Protein AF-A0A1E5RFW7-F1 (afdb_monomer)

Secondary structure (DSSP, 8-state):
------S-----------------S------------------HHHHHHHHHHHHHHHHHTEEEEEEEEEEEE-SS-EEEEEEEEEEE-------SHHHHHHHHHHHHSPEEEEEEEEEHHHHT--GGGGGSHHHHHHHHHHHHHHHHHHHHHS-TTHHHH-------S-----------------SS-EEEEEE---THHHHHHHHHHSTTTTTTGGGEEEEEE-----SS-SPPPPPP--

InterPro domains:
  IPR036967 Small ribosomal subunit protein uS11 superfamily [G3DSA:3.30.420.80] (52-242)

Foldseek 3Di:
DDDDDDDDDDPPDDDDDPDDDDPPPDDPPPPPPPPPPPPPPDPPVNVVVVCVVVVVVQVVQWDWAEWEWEWEDDQWKIKIWIKTFTQRNPPDPPPDDVVVVVNVVCVVPTDIDTQDMDMLVNVPQDGNSRNDLVSLLVVLLVVLVQVLVCLLPVHPVVVVVPPPPPPPDDDDPDDPPPPPPSPRPHPYAYEYEYEDDYPNVVSNVVSCVDPSVPSPVVRHDYYYYPHDDDPDPDDDDDDDDD

pLDDT: mean 76.22, std 20.65, range [36.03, 97.31]

Nearest PDB structures (foldseek):
  8om4-assembly1_K  TM=8.614E-01  e=4.919E-13  Saccharomyces cerevisiae
  5mrc-assembly1_KK  TM=9.061E-01  e=2.293E-12  Saccharomyces cerevisiae
  8d8k-assembly1_K  TM=8.967E-01  e=3.529E-12  Saccharomyces cerevisiae
  6ywy-assembly1_KK  TM=8.329E-01  e=6.714E-08  Neurospora crassa
  6oiu-assembly1_A  TM=4.741E-01  e=3.066E-01  Toxoplasma gondii ME49

Organism: NCBI:txid211096

Solvent-accessible surface area (backbone atoms only — not comparable to full-atom values): 15164 Å² total; per-residue (Å²): 132,88,78,86,89,80,89,86,90,77,87,80,84,73,80,86,76,89,76,75,89,73,82,72,92,75,72,82,83,78,74,75,72,80,75,82,69,82,73,68,84,76,53,77,64,61,53,49,50,49,51,52,51,54,51,50,58,60,52,70,40,48,43,70,63,30,37,36,40,41,39,39,35,45,90,65,42,43,39,40,36,38,30,40,28,28,35,77,65,68,81,71,80,77,83,52,76,74,52,51,55,52,51,51,50,43,67,76,56,46,52,77,46,75,77,49,76,50,36,37,59,79,76,68,38,55,78,74,51,34,62,41,64,66,47,40,38,55,44,41,28,52,47,25,52,55,48,44,49,30,51,62,65,76,47,72,67,58,64,72,68,60,63,76,76,80,78,77,86,78,87,74,93,67,77,90,72,75,72,70,69,84,73,66,68,72,89,44,56,26,34,39,33,40,24,56,87,27,80,60,50,58,53,38,50,53,29,36,76,34,84,41,10,61,81,35,53,87,62,54,72,42,81,47,81,66,54,87,80,75,86,73,75,77,84,74,82,79,85,81,91,125

Radius of gyration: 31.53 Å; Cα contacts (8 Å, |Δi|>4): 250; chains: 1; bounding box: 76×79×77 Å

Sequence (242 aa):
MLSIRSKLLSFNTKPLIFNQFRLASTLPDIQASPAASSVKPIDGDELKEQILRETSAASANLELAKYAINVEFKKHNIKVTFAEYFIDSTKIPINGDLEYHRLIKSSIKPLQRVRFKTSIGSIGFNNSAKREPEAVNILCRYISNKIATYLKTGDLFELKKTKSKAKSGKSAKDGIVINDSPVIKKKAPLYLAFKGNSKNRRVFIDALLGPEGEQLVPYIDVVSDKTARKHGGNKGKTVRRV

Structure (mmCIF, N/CA/C/O backbone):
data_AF-A0A1E5RFW7-F1
#
_entry.id   AF-A0A1E5RFW7-F1
#
loop_
_atom_site.group_PDB
_atom_site.id
_atom_site.type_symbol
_atom_site.label_atom_id
_atom_site.label_alt_id
_atom_site.label_comp_id
_atom_site.label_asym_id
_atom_site.label_entity_id
_atom_site.label_seq_id
_atom_site.pdbx_PDB_ins_code
_atom_site.Cartn_x
_atom_site.Cartn_y
_atom_site.Cartn_z
_atom_site.occupancy
_atom_site.B_iso_or_equiv
_atom_site.auth_seq_id
_atom_site.auth_comp_id
_atom_site.auth_asym_id
_atom_site.auth_atom_id
_atom_site.pdbx_PDB_model_num
ATOM 1 N N . MET A 1 1 ? -41.651 24.285 -47.481 1.00 38.22 1 MET A N 1
ATOM 2 C CA . MET A 1 1 ? -42.688 24.991 -46.696 1.00 38.22 1 MET A CA 1
ATOM 3 C C . MET A 1 1 ? -41.968 25.687 -45.539 1.00 38.22 1 MET A C 1
ATOM 5 O O . MET A 1 1 ? -41.377 24.979 -44.741 1.00 38.22 1 MET A O 1
ATOM 9 N N . LEU A 1 2 ? -41.666 26.999 -45.583 1.00 36.38 2 LEU A N 1
ATOM 10 C CA . LEU A 1 2 ? -42.553 28.143 -45.236 1.00 36.38 2 LEU A CA 1
ATOM 11 C C . LEU A 1 2 ? -43.307 27.851 -43.921 1.00 36.38 2 LEU A C 1
ATOM 13 O O . LEU A 1 2 ? -43.984 26.838 -43.866 1.00 36.38 2 LEU A O 1
ATOM 17 N N . SER A 1 3 ? -43.264 28.614 -42.826 1.00 37.12 3 SER A N 1
ATOM 18 C CA . SER A 1 3 ? -43.039 30.045 -42.569 1.00 37.12 3 SER A CA 1
ATOM 19 C C . SER A 1 3 ? -42.775 30.183 -41.051 1.00 37.12 3 SER A C 1
ATOM 21 O O . SER A 1 3 ? -43.517 29.618 -40.258 1.00 37.12 3 SER A O 1
ATOM 23 N N . ILE A 1 4 ? -41.634 30.686 -40.573 1.00 44.50 4 ILE A N 1
ATOM 24 C CA . ILE A 1 4 ? -41.380 32.066 -40.102 1.00 44.50 4 ILE A CA 1
ATOM 25 C C . ILE A 1 4 ? -42.613 32.822 -39.557 1.00 44.50 4 ILE A C 1
ATOM 27 O O . ILE A 1 4 ? -43.630 32.940 -40.230 1.00 44.50 4 ILE A O 1
ATOM 31 N N . ARG A 1 5 ? -42.412 33.451 -38.386 1.00 37.56 5 ARG A N 1
ATOM 32 C CA . ARG A 1 5 ? -43.252 34.443 -37.681 1.00 37.56 5 ARG A CA 1
ATOM 33 C C . ARG A 1 5 ? -44.487 33.902 -36.959 1.00 37.56 5 ARG A C 1
ATOM 35 O O . ARG A 1 5 ? -45.541 33.696 -37.540 1.00 37.56 5 ARG A O 1
ATOM 42 N N . SER A 1 6 ? -44.434 33.941 -35.633 1.00 42.09 6 SER A N 1
ATOM 43 C CA . SER A 1 6 ? -45.062 35.045 -34.891 1.00 42.09 6 SER A CA 1
ATOM 44 C C . SER A 1 6 ? -44.890 34.848 -33.382 1.00 42.09 6 SER A C 1
ATOM 46 O O . SER A 1 6 ? -44.843 33.713 -32.924 1.00 42.09 6 SER A O 1
ATOM 48 N N . LYS A 1 7 ? -44.879 35.972 -32.642 1.00 43.78 7 LYS A N 1
ATOM 49 C CA . LYS A 1 7 ? -45.054 36.082 -31.177 1.00 43.78 7 LYS A CA 1
ATOM 50 C C . LYS A 1 7 ? -43.784 35.689 -30.393 1.00 43.78 7 LYS A C 1
ATOM 52 O O . LYS A 1 7 ? -43.443 34.527 -30.322 1.00 43.78 7 LYS A O 1
ATOM 57 N N . LEU A 1 8 ? -42.997 36.564 -29.772 1.00 42.72 8 LEU A N 1
ATOM 58 C CA . LEU A 1 8 ? -43.281 37.831 -29.110 1.00 42.72 8 LEU A CA 1
ATOM 59 C C . LEU A 1 8 ? -41.969 38.629 -29.007 1.00 42.72 8 LEU A C 1
ATOM 61 O O . LEU A 1 8 ? -41.073 38.269 -28.251 1.00 42.72 8 LEU A O 1
ATOM 65 N N . LEU A 1 9 ? -41.862 39.720 -29.759 1.00 41.16 9 LEU A N 1
ATOM 66 C CA . LEU A 1 9 ? -40.862 40.763 -29.548 1.00 41.16 9 LEU A CA 1
ATOM 67 C C . LEU A 1 9 ? -41.623 42.081 -29.446 1.00 41.16 9 LEU A C 1
ATOM 69 O O . LEU A 1 9 ? -41.977 42.686 -30.451 1.00 41.16 9 LEU A O 1
ATOM 73 N N . SER A 1 10 ? -41.888 42.498 -28.214 1.00 40.41 10 SER A N 1
ATOM 74 C CA . SER A 1 10 ? -42.075 43.906 -27.871 1.00 40.41 10 SER A CA 1
ATOM 75 C C . SER A 1 10 ? -41.627 44.086 -26.424 1.00 40.41 10 SER A C 1
ATOM 77 O O . SER A 1 10 ? -42.420 44.023 -25.484 1.00 40.41 10 SER A O 1
ATOM 79 N N . PHE A 1 11 ? -40.315 44.241 -26.247 1.00 42.59 11 PHE A N 1
ATOM 80 C CA . PHE A 1 11 ? -39.736 44.717 -24.999 1.00 42.59 11 PHE A CA 1
ATOM 81 C C . PHE A 1 11 ? -40.200 46.158 -24.787 1.00 42.59 11 PHE A C 1
ATOM 83 O O . PHE A 1 11 ? -39.747 47.073 -25.468 1.00 42.59 11 PHE A O 1
ATOM 90 N N . ASN A 1 12 ? -41.143 46.348 -23.867 1.00 41.50 12 ASN A N 1
ATOM 91 C CA . ASN A 1 12 ? -41.554 47.666 -23.411 1.00 41.50 12 ASN A CA 1
ATOM 92 C C . ASN A 1 12 ? -40.575 48.114 -22.319 1.00 41.50 12 ASN A C 1
ATOM 94 O O . ASN A 1 12 ? -40.710 47.751 -21.150 1.00 41.50 12 ASN A O 1
ATOM 98 N N . THR A 1 13 ? -39.539 48.844 -22.724 1.00 55.19 13 THR A N 1
ATOM 99 C CA . THR A 1 13 ? -38.580 49.498 -21.832 1.00 55.19 13 THR A CA 1
ATOM 100 C C . THR A 1 13 ? -39.252 50.689 -21.155 1.00 55.19 13 THR A C 1
ATOM 102 O O . THR A 1 13 ? -39.257 51.796 -21.692 1.00 55.19 13 THR A O 1
ATOM 105 N N . LYS A 1 14 ? -39.814 50.475 -19.963 1.00 50.81 14 LYS A N 1
ATOM 106 C CA . LYS A 1 14 ? -40.137 51.576 -19.049 1.00 50.81 14 LYS A CA 1
ATOM 107 C C . LYS A 1 14 ? -38.942 51.802 -18.112 1.00 50.81 14 LYS A C 1
ATOM 109 O O . LYS A 1 14 ? -38.498 50.838 -17.487 1.00 50.81 14 LYS A O 1
ATOM 114 N N . PRO A 1 15 ? -38.397 53.028 -18.024 1.00 50.03 15 PRO A N 1
ATOM 115 C CA . PRO A 1 15 ? -37.279 53.329 -17.139 1.00 50.03 15 PRO A CA 1
ATOM 116 C C . PRO A 1 15 ? -37.702 53.163 -15.675 1.00 50.03 15 PRO A C 1
ATOM 118 O O . PRO A 1 15 ? -38.785 53.597 -15.282 1.00 50.03 15 PRO A O 1
ATOM 121 N N . LEU A 1 16 ? -36.845 52.532 -14.870 1.00 43.97 16 LEU A N 1
ATOM 122 C CA . LEU A 1 16 ? -36.998 52.481 -13.417 1.00 43.97 16 LEU A CA 1
ATOM 123 C C . LEU A 1 16 ? -36.848 53.902 -12.867 1.00 43.97 16 LEU A C 1
ATOM 125 O O . LEU A 1 16 ? -35.745 54.430 -12.750 1.00 43.97 16 LEU A O 1
ATOM 129 N N . ILE A 1 17 ? -37.982 54.528 -12.567 1.00 46.34 17 ILE A N 1
ATOM 130 C CA . ILE A 1 17 ? -38.048 55.814 -11.883 1.00 46.34 17 ILE A CA 1
ATOM 131 C C . ILE A 1 17 ? -37.654 55.574 -10.422 1.00 46.34 17 ILE A C 1
ATOM 133 O O . ILE A 1 17 ? -38.379 54.937 -9.658 1.00 46.34 17 ILE A O 1
ATOM 137 N N . PHE A 1 18 ? -36.482 56.083 -10.056 1.00 48.97 18 PHE A N 1
ATOM 138 C CA . PHE A 1 18 ? -35.928 56.083 -8.706 1.00 48.97 18 PHE A CA 1
ATOM 139 C C . PHE A 1 18 ? -36.653 57.147 -7.866 1.00 48.97 18 PHE A C 1
ATOM 141 O O . PHE A 1 18 ? -36.151 58.248 -7.663 1.00 48.97 18 PHE A O 1
ATOM 148 N N . ASN A 1 19 ? -37.874 56.848 -7.417 1.00 40.50 19 ASN A N 1
ATOM 149 C CA . ASN A 1 19 ? -38.633 57.755 -6.560 1.00 40.50 19 ASN A CA 1
ATOM 150 C C . ASN A 1 19 ? -38.624 57.291 -5.100 1.00 40.50 19 ASN A C 1
ATOM 152 O O . ASN A 1 19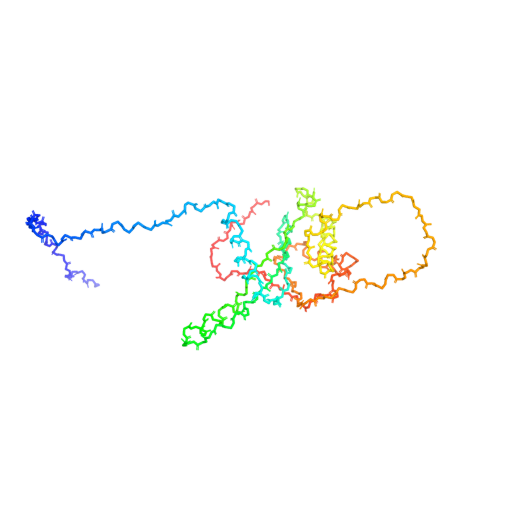 ? -39.285 56.329 -4.724 1.00 40.50 19 ASN A O 1
ATOM 156 N N . GLN A 1 20 ? -37.923 58.098 -4.300 1.00 48.78 20 GLN A N 1
ATOM 157 C CA . GLN A 1 20 ? -38.260 58.465 -2.925 1.00 48.78 20 GLN A CA 1
ATOM 158 C C . GLN A 1 20 ? -38.121 57.369 -1.860 1.00 48.78 20 GLN A C 1
ATOM 160 O O . GLN A 1 20 ? -39.094 56.805 -1.364 1.00 48.78 20 GLN A O 1
ATOM 165 N N . PHE A 1 21 ? -36.883 57.207 -1.384 1.00 42.16 21 PHE A N 1
ATOM 166 C CA . PHE A 1 21 ? -36.633 56.844 0.010 1.00 42.16 21 PHE A CA 1
ATOM 167 C C . PHE A 1 21 ? -37.301 57.888 0.917 1.00 42.16 21 PHE A C 1
ATOM 169 O O . PHE A 1 21 ? -36.783 58.986 1.118 1.00 42.16 21 PHE A O 1
ATOM 176 N N . ARG A 1 22 ? -38.479 57.560 1.453 1.00 48.06 22 ARG A N 1
ATOM 177 C CA . ARG A 1 22 ? -39.038 58.270 2.603 1.00 48.06 22 ARG A CA 1
ATOM 178 C C . ARG A 1 22 ? -38.231 57.855 3.831 1.00 48.06 22 ARG A C 1
ATOM 180 O O . ARG A 1 22 ? -38.251 56.691 4.219 1.00 48.06 22 ARG A O 1
ATOM 187 N N . LEU A 1 23 ? -37.515 58.814 4.413 1.00 45.50 23 LEU A N 1
ATOM 188 C CA . LEU A 1 23 ? -36.927 58.720 5.747 1.00 45.50 23 LEU A CA 1
ATOM 189 C C . LEU A 1 23 ? -38.055 58.461 6.756 1.00 45.50 23 LEU A C 1
ATOM 191 O O . LEU A 1 23 ? -38.774 59.380 7.139 1.00 45.50 23 LEU A O 1
ATOM 195 N N . ALA A 1 24 ? -38.242 57.204 7.153 1.00 47.59 24 ALA A N 1
ATOM 196 C CA . ALA A 1 24 ? -39.063 56.868 8.307 1.00 47.59 24 ALA A CA 1
ATOM 197 C C . ALA A 1 24 ? -38.298 57.307 9.564 1.00 47.59 24 ALA A C 1
ATOM 199 O O . ALA A 1 24 ? -37.270 56.730 9.909 1.00 47.59 24 ALA A O 1
ATOM 200 N N . SER A 1 25 ? -38.773 58.364 10.221 1.00 56.75 25 SER A N 1
ATOM 201 C CA . SER A 1 25 ? -38.106 59.037 11.342 1.00 56.75 25 SER A CA 1
ATOM 202 C C . SER A 1 25 ? -38.264 58.341 12.699 1.00 56.75 25 SER A C 1
ATOM 204 O O . SER A 1 25 ? -38.014 58.961 13.725 1.00 56.75 25 SER A O 1
ATOM 206 N N . THR A 1 26 ? -38.657 57.069 12.738 1.00 57.97 26 THR A N 1
ATOM 207 C CA . THR A 1 26 ? -38.715 56.282 13.980 1.00 57.97 26 THR A CA 1
ATOM 208 C C . THR A 1 26 ? -38.395 54.820 13.678 1.00 57.97 26 THR A C 1
ATOM 210 O O . THR A 1 26 ? -39.284 53.978 13.546 1.00 57.97 26 THR A O 1
ATOM 213 N N . LEU A 1 27 ? -37.105 54.528 13.521 1.00 54.72 27 LEU A N 1
ATOM 214 C CA . LEU A 1 27 ? -36.585 53.172 13.677 1.00 54.72 27 LEU A CA 1
ATOM 215 C C . LEU A 1 27 ? -36.663 52.800 15.171 1.00 54.72 27 LEU A C 1
ATOM 217 O O . LEU A 1 27 ? -36.358 53.657 16.002 1.00 54.72 27 LEU A O 1
ATOM 221 N N . PRO A 1 28 ? -37.070 51.573 15.541 1.00 56.47 28 PRO A N 1
ATOM 222 C CA . PRO A 1 28 ? -36.984 51.129 16.926 1.00 56.47 28 PRO A CA 1
ATOM 223 C C . PRO A 1 28 ? -35.517 51.144 17.368 1.00 56.47 28 PRO A C 1
ATOM 225 O O . PRO A 1 28 ? -34.648 50.618 16.671 1.00 56.47 28 PRO A O 1
ATOM 228 N N . ASP A 1 29 ? -35.264 51.773 18.513 1.00 52.03 29 ASP A N 1
ATOM 229 C CA . ASP A 1 29 ? -33.949 51.903 19.133 1.00 52.03 29 ASP A CA 1
ATOM 230 C C . ASP A 1 29 ? -33.483 50.514 19.599 1.00 52.03 29 ASP A C 1
ATOM 232 O O . ASP A 1 29 ? -33.770 50.069 20.711 1.00 52.03 29 ASP A O 1
ATOM 236 N N . ILE A 1 30 ? -32.825 49.764 18.708 1.00 58.91 30 ILE A N 1
ATOM 237 C CA . ILE A 1 30 ? -32.112 48.541 19.077 1.00 58.91 30 ILE A CA 1
ATOM 238 C C . ILE A 1 30 ? -30.863 49.004 19.821 1.00 58.91 30 ILE A C 1
ATOM 240 O O . ILE A 1 30 ? -29.774 49.103 19.255 1.00 58.91 30 ILE A O 1
ATOM 244 N N . GLN A 1 31 ? -31.032 49.313 21.104 1.00 51.16 31 GLN A N 1
ATOM 245 C CA . GLN A 1 31 ? -29.912 49.448 22.014 1.00 51.16 31 GLN A CA 1
ATOM 246 C C . GLN A 1 31 ? -29.258 48.074 22.104 1.00 51.16 31 GLN A C 1
ATOM 248 O O . GLN A 1 31 ? -29.722 47.176 22.810 1.00 51.16 31 GLN A O 1
ATOM 253 N N . ALA A 1 32 ? -28.188 47.891 21.333 1.00 54.00 32 ALA A N 1
ATOM 254 C CA . ALA A 1 32 ? -27.246 46.818 21.559 1.00 54.00 32 ALA A CA 1
ATOM 255 C C . ALA A 1 32 ? -26.674 47.037 22.961 1.00 54.00 32 ALA A C 1
ATOM 257 O O . ALA A 1 32 ? -25.738 47.811 23.150 1.00 54.00 32 ALA A O 1
ATOM 258 N N . SER A 1 33 ? -27.280 46.390 23.959 1.00 52.31 33 SER A N 1
ATOM 259 C CA . SER A 1 33 ? -26.640 46.202 25.251 1.00 52.31 33 SER A CA 1
ATOM 260 C C . SER A 1 33 ? -25.272 45.593 24.948 1.00 52.31 33 SER A C 1
ATOM 262 O O . SER A 1 33 ? -25.224 44.531 24.313 1.00 52.31 33 SER A O 1
ATOM 264 N N . PRO A 1 34 ? -24.156 46.255 25.303 1.00 52.66 34 PRO A N 1
ATOM 265 C CA . PRO A 1 34 ? -22.862 45.629 25.186 1.00 52.66 34 PRO A CA 1
ATOM 266 C C . PRO A 1 34 ? -22.896 44.501 26.204 1.00 52.66 34 PRO A C 1
ATOM 268 O O . PRO A 1 34 ? -22.717 44.720 27.401 1.00 52.66 34 PRO A O 1
ATOM 271 N N . ALA A 1 35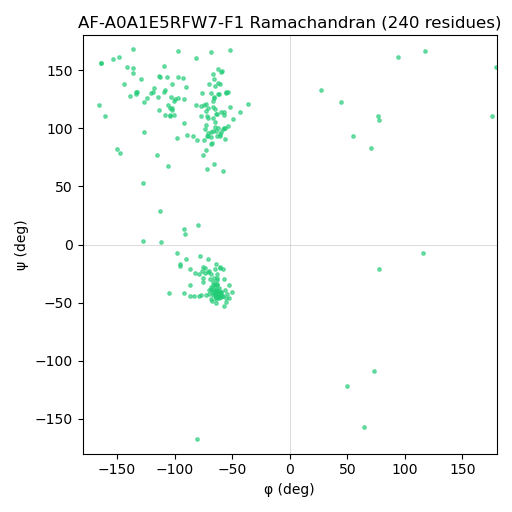 ? -23.192 43.287 25.742 1.00 51.56 35 ALA A N 1
ATOM 272 C CA . ALA A 1 35 ? -22.910 42.105 26.516 1.00 51.56 35 ALA A CA 1
ATOM 273 C C . ALA A 1 35 ? -21.407 42.169 26.776 1.00 51.56 35 ALA A C 1
ATOM 275 O O . ALA A 1 35 ? -20.597 41.881 25.896 1.00 51.56 35 ALA A O 1
ATOM 276 N N . ALA A 1 36 ? -21.038 42.619 27.974 1.00 52.12 36 ALA A N 1
ATOM 277 C CA . ALA A 1 36 ? -19.721 42.441 28.540 1.00 52.12 36 ALA A CA 1
ATOM 278 C C . ALA A 1 36 ? -19.547 40.935 28.762 1.00 52.12 36 ALA A C 1
ATOM 280 O O . ALA A 1 36 ? -19.571 40.432 29.882 1.00 52.12 36 ALA A O 1
ATOM 281 N N . SER A 1 37 ? -19.442 40.185 27.667 1.00 54.09 37 SER A N 1
ATOM 282 C CA . SER A 1 37 ? -18.909 38.847 27.696 1.00 54.09 37 SER A CA 1
ATOM 283 C C . SER A 1 37 ? -17.451 39.026 28.067 1.00 54.09 37 SER A C 1
ATOM 285 O O . SER A 1 37 ? -16.654 39.547 27.284 1.00 54.09 37 SER A O 1
ATOM 287 N N . SER A 1 38 ? -17.131 38.628 29.287 1.00 55.91 38 SER A N 1
ATOM 288 C CA . SER A 1 38 ? -15.800 38.334 29.789 1.00 55.91 38 SER A CA 1
ATOM 289 C C . SER A 1 38 ? -15.148 37.231 28.945 1.00 55.91 38 SER A C 1
ATOM 291 O O . SER A 1 38 ? -14.862 36.134 29.417 1.00 55.91 38 SER A O 1
ATOM 293 N N . VAL A 1 39 ? -14.916 37.502 27.662 1.00 57.09 39 VAL A N 1
ATOM 294 C CA . VAL A 1 39 ? -14.084 36.667 26.806 1.00 57.09 39 VAL A CA 1
ATOM 295 C C . VAL A 1 39 ? -12.661 36.962 27.241 1.00 57.09 39 VAL A C 1
ATOM 297 O O . VAL A 1 39 ? -12.029 37.909 26.775 1.00 57.09 39 VAL A O 1
ATOM 300 N N . LYS A 1 40 ? -12.183 36.192 28.221 1.00 64.00 40 LYS A N 1
ATOM 301 C CA . LYS A 1 40 ? -10.764 36.186 28.559 1.00 64.00 40 LYS A CA 1
ATOM 302 C C . LYS A 1 40 ? -10.004 35.851 27.270 1.00 64.00 40 LYS A C 1
ATOM 304 O O . LYS A 1 40 ? -10.402 34.899 26.593 1.00 64.00 40 LYS A O 1
ATOM 309 N N . PRO A 1 41 ? -8.967 36.617 26.892 1.00 63.44 41 PRO A N 1
ATOM 310 C CA . PRO A 1 41 ? -8.089 36.202 25.810 1.00 63.44 41 PRO A CA 1
ATOM 311 C C . PRO A 1 41 ? -7.527 34.837 26.205 1.00 63.44 41 PRO A C 1
ATOM 313 O O . PRO A 1 41 ? -6.875 34.715 27.238 1.00 63.44 41 PRO A O 1
ATOM 316 N N . ILE A 1 42 ? -7.894 33.799 25.457 1.00 64.75 42 ILE A N 1
ATOM 317 C CA . ILE A 1 42 ? -7.481 32.438 25.783 1.00 64.75 42 ILE A CA 1
ATOM 318 C C . ILE A 1 42 ? -5.996 32.338 25.450 1.00 64.75 42 ILE A C 1
ATOM 320 O O . ILE A 1 42 ? -5.603 32.581 24.304 1.00 64.75 42 ILE A O 1
ATOM 324 N N . ASP A 1 43 ? -5.179 32.011 26.449 1.00 77.75 43 ASP A N 1
ATOM 325 C CA . ASP A 1 43 ? -3.749 31.821 26.258 1.00 77.75 43 ASP A CA 1
ATOM 326 C C . ASP A 1 43 ? -3.503 30.680 25.261 1.00 77.75 43 ASP A C 1
ATOM 328 O O . ASP A 1 43 ? -4.159 29.633 25.276 1.00 77.75 43 ASP A O 1
ATOM 332 N N . GLY A 1 44 ? -2.541 30.881 24.358 1.00 76.94 44 GLY A N 1
ATOM 333 C CA . GLY A 1 44 ? -2.280 29.956 23.250 1.00 76.94 44 GLY A CA 1
ATOM 334 C C . GLY A 1 44 ? -1.888 28.542 23.693 1.00 76.94 44 GLY A C 1
ATOM 335 O O . GLY A 1 44 ? -2.001 27.605 22.902 1.00 76.94 44 GLY A O 1
ATOM 336 N N . ASP A 1 45 ? -1.446 28.377 24.939 1.00 80.06 45 ASP A N 1
ATOM 337 C CA . ASP A 1 45 ? -1.091 27.083 25.516 1.00 80.06 45 ASP A CA 1
ATOM 338 C C . ASP A 1 45 ? -2.301 26.359 26.133 1.00 80.06 45 ASP A C 1
ATOM 340 O O . ASP A 1 45 ? -2.437 25.151 25.936 1.00 80.06 45 ASP A O 1
ATOM 344 N N . GLU A 1 46 ? -3.256 27.081 26.729 1.00 80.44 46 GLU A N 1
ATOM 345 C CA . GLU A 1 46 ? -4.528 26.506 27.199 1.00 80.44 46 GLU A CA 1
ATOM 346 C C . GLU A 1 46 ? -5.363 25.965 26.025 1.00 80.44 46 GLU A C 1
ATOM 348 O O . GLU A 1 46 ? -5.914 24.863 26.097 1.00 80.44 46 GLU A O 1
ATOM 353 N N . LEU A 1 47 ? -5.368 26.674 24.887 1.00 77.81 47 LEU A N 1
ATOM 354 C CA . LEU A 1 47 ? -5.988 26.202 23.642 1.00 77.81 47 LEU A CA 1
ATOM 355 C C . LEU A 1 47 ? -5.359 24.899 23.135 1.00 77.81 47 LEU A C 1
ATOM 357 O O . LEU A 1 47 ? -6.073 23.997 22.695 1.00 77.81 47 LEU A O 1
ATOM 361 N N . LYS A 1 48 ?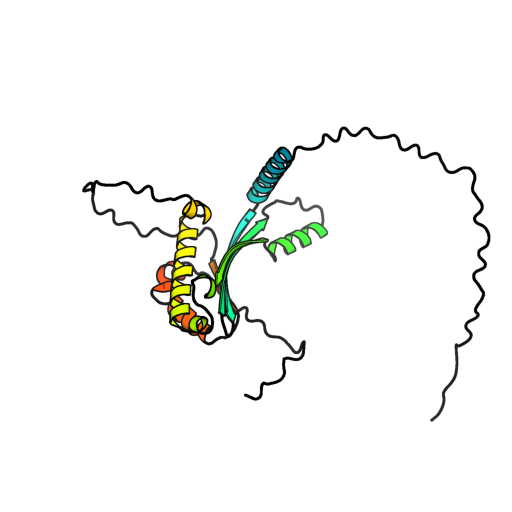 -4.027 24.772 23.186 1.00 81.19 48 LYS A N 1
ATOM 362 C CA . LYS A 1 48 ? -3.337 23.545 22.751 1.00 81.19 48 LYS A CA 1
ATOM 363 C C . LYS A 1 48 ? -3.703 22.364 23.637 1.00 81.19 48 LYS A C 1
ATOM 365 O O . LYS A 1 48 ? -3.931 21.271 23.117 1.00 81.19 48 LYS A O 1
ATOM 370 N N . GLU A 1 49 ? -3.764 22.568 24.949 1.00 84.12 49 GLU A N 1
ATOM 371 C CA . GLU A 1 49 ? -4.166 21.522 25.887 1.00 84.12 49 GLU A CA 1
ATOM 372 C C . GLU A 1 49 ? -5.620 21.106 25.694 1.00 84.12 49 GLU A C 1
ATOM 374 O O . GLU A 1 49 ? -5.919 19.910 25.690 1.00 84.12 49 GLU A O 1
ATOM 379 N N . GLN A 1 50 ? -6.516 22.068 25.479 1.00 83.12 50 GLN A N 1
ATOM 380 C CA . GLN A 1 50 ? -7.917 21.783 25.209 1.00 83.12 50 GLN A CA 1
ATOM 381 C C . GLN A 1 50 ? -8.079 20.987 23.909 1.00 83.12 50 GLN A C 1
ATOM 383 O O . GLN A 1 50 ? -8.739 19.949 23.909 1.00 83.12 50 GLN A O 1
ATOM 388 N N . ILE A 1 51 ? -7.381 21.376 22.839 1.00 81.00 51 ILE A N 1
ATOM 389 C CA . ILE A 1 51 ? -7.359 20.625 21.577 1.00 81.00 51 ILE A CA 1
ATOM 390 C C . ILE A 1 51 ? -6.800 19.213 21.795 1.00 81.00 51 ILE A C 1
ATOM 392 O O . ILE A 1 51 ? -7.347 18.251 21.264 1.00 81.00 51 ILE A O 1
ATOM 396 N N . LEU A 1 52 ? -5.740 19.036 22.588 1.00 82.44 52 LEU A N 1
ATOM 397 C CA . LEU A 1 52 ? -5.185 17.714 22.917 1.00 82.44 52 LEU A CA 1
ATOM 398 C C . LEU A 1 52 ? -6.175 16.840 23.704 1.00 82.44 52 LEU A C 1
ATOM 400 O O . LEU A 1 52 ? -6.308 15.645 23.425 1.00 82.44 52 LEU A O 1
ATOM 404 N N . ARG A 1 53 ? -6.912 17.414 24.657 1.00 81.88 53 ARG A N 1
ATOM 405 C CA . ARG A 1 53 ? -7.947 16.693 25.417 1.00 81.88 53 ARG A CA 1
ATOM 406 C C . ARG A 1 53 ? -9.135 16.326 24.535 1.00 81.88 53 ARG A C 1
ATOM 408 O O . ARG A 1 53 ? -9.540 15.170 24.519 1.00 81.88 53 ARG A O 1
ATOM 415 N N . GLU A 1 54 ? -9.642 17.259 23.740 1.00 72.88 54 GLU A N 1
ATOM 416 C CA . GLU A 1 54 ? -10.751 17.005 22.816 1.00 72.88 54 GLU A CA 1
ATOM 417 C C . GLU A 1 54 ? -10.364 15.990 21.735 1.00 72.88 54 GLU A C 1
ATOM 419 O O . GLU A 1 54 ? -11.126 15.071 21.439 1.00 72.88 54 GLU A O 1
ATOM 424 N N . THR A 1 55 ? -9.150 16.081 21.188 1.00 72.38 55 THR A N 1
ATOM 425 C CA . THR A 1 55 ? -8.653 15.112 20.199 1.00 72.38 55 THR A CA 1
ATOM 426 C C . THR A 1 55 ? -8.408 13.731 20.801 1.00 72.38 55 THR A C 1
ATOM 428 O O . THR A 1 55 ? -8.689 12.732 20.133 1.00 72.38 55 THR A O 1
ATOM 431 N N . SER A 1 56 ? -7.937 13.638 22.048 1.00 70.56 56 SER A N 1
ATOM 432 C CA . SER A 1 56 ? -7.765 12.352 22.738 1.00 70.56 56 SER A CA 1
ATOM 433 C C . SER A 1 56 ? -9.110 11.712 23.097 1.00 70.56 56 SER A C 1
ATOM 435 O O . SER A 1 56 ? -9.303 10.531 22.801 1.00 70.56 56 SER A O 1
ATOM 437 N N . ALA A 1 57 ? -10.083 12.487 23.584 1.00 69.25 57 ALA A N 1
ATOM 438 C CA . ALA A 1 57 ? -11.456 12.030 23.812 1.00 69.25 57 ALA A CA 1
ATOM 439 C C . ALA A 1 57 ? -12.144 11.589 22.508 1.00 69.25 57 ALA A C 1
ATOM 441 O O . ALA A 1 57 ? -12.752 10.521 22.453 1.00 69.25 57 ALA A O 1
ATOM 442 N N . ALA A 1 58 ? -11.981 12.351 21.421 1.00 66.38 58 ALA A N 1
ATOM 443 C CA . ALA A 1 58 ? -12.480 11.965 20.103 1.00 66.38 58 ALA A CA 1
ATOM 444 C C . ALA A 1 58 ? -11.807 10.683 19.590 1.00 66.38 58 ALA A C 1
ATOM 446 O O . ALA A 1 58 ? -12.451 9.865 18.941 1.00 66.38 58 ALA A O 1
ATOM 447 N N . SER A 1 59 ? -10.521 10.477 19.895 1.00 66.19 59 SER A N 1
ATOM 448 C CA . SER A 1 59 ? -9.800 9.263 19.505 1.00 66.19 59 SER A CA 1
ATOM 449 C C . SER A 1 59 ? -10.182 8.020 20.309 1.00 66.19 59 SER A C 1
ATOM 451 O O . SER A 1 59 ? -10.043 6.918 19.785 1.00 66.19 59 SER A O 1
ATOM 453 N N . ALA A 1 60 ? -10.689 8.185 21.534 1.00 68.19 60 ALA A N 1
ATOM 454 C CA . ALA A 1 60 ? -11.113 7.080 22.393 1.00 68.19 60 ALA A CA 1
ATOM 455 C C . ALA A 1 60 ? -12.363 6.357 21.859 1.00 68.19 60 ALA A C 1
ATOM 457 O O . ALA A 1 60 ? -12.541 5.172 22.120 1.00 68.19 60 ALA A O 1
ATOM 458 N N . ASN A 1 61 ? -13.188 7.045 21.065 1.00 78.88 61 ASN A N 1
ATOM 459 C CA . ASN A 1 61 ? -14.411 6.493 20.473 1.00 78.88 61 ASN A CA 1
ATOM 460 C C . ASN A 1 61 ? -14.200 5.889 19.071 1.00 78.88 61 ASN A C 1
ATOM 462 O O . ASN A 1 61 ? -15.165 5.679 18.336 1.00 78.88 61 ASN A O 1
ATOM 466 N N . LEU A 1 62 ? -12.948 5.682 18.659 1.00 82.69 62 LEU A N 1
ATOM 467 C CA . LEU A 1 62 ? -12.611 5.148 17.343 1.00 82.69 62 LEU A CA 1
ATOM 468 C C . LEU A 1 62 ? -12.245 3.674 17.446 1.00 82.69 62 LEU A C 1
ATOM 470 O O . LEU A 1 62 ? -11.207 3.317 18.003 1.00 82.69 62 LEU A O 1
ATOM 474 N N . GLU A 1 63 ? -13.049 2.825 16.821 1.00 87.31 63 GLU A N 1
ATOM 475 C CA . GLU A 1 63 ? -12.731 1.414 16.667 1.00 87.31 63 GLU A CA 1
ATOM 476 C C . GLU A 1 63 ? -11.958 1.188 15.366 1.00 87.31 63 GLU A C 1
ATOM 478 O O . GLU A 1 63 ? -12.288 1.731 14.308 1.00 87.31 63 GLU A O 1
ATOM 483 N N . LEU A 1 64 ? -10.895 0.387 15.426 1.00 88.81 64 LEU A N 1
ATOM 484 C CA . LEU A 1 64 ? -10.097 0.064 14.252 1.00 88.81 64 LEU A CA 1
ATOM 485 C C . LEU A 1 64 ? -10.814 -0.986 13.394 1.00 88.81 64 LEU A C 1
ATOM 487 O O . LEU A 1 64 ? -10.864 -2.159 13.746 1.00 88.81 64 LEU A O 1
ATOM 491 N N . ALA A 1 65 ? -11.282 -0.580 12.217 1.00 90.31 65 ALA A N 1
ATOM 492 C CA . ALA A 1 65 ? -12.010 -1.456 11.306 1.00 90.31 65 ALA A CA 1
ATOM 493 C C . ALA A 1 65 ? -11.088 -2.307 10.426 1.00 90.31 65 ALA A C 1
ATOM 495 O O . ALA A 1 65 ? -11.344 -3.486 10.192 1.00 90.31 65 ALA A O 1
ATOM 496 N N . LYS A 1 66 ? -10.031 -1.700 9.871 1.00 93.25 66 LYS A N 1
ATOM 497 C CA . LYS A 1 66 ? -9.069 -2.398 9.002 1.00 93.25 66 LYS A CA 1
ATOM 498 C C . LYS A 1 66 ? -7.772 -1.629 8.816 1.00 93.25 66 LYS A C 1
ATOM 500 O O . LYS A 1 66 ? -7.740 -0.396 8.834 1.00 93.25 66 LYS A O 1
ATOM 505 N N . TYR A 1 67 ? -6.728 -2.374 8.486 1.00 95.00 67 TYR A N 1
ATOM 506 C CA . TYR A 1 67 ? -5.503 -1.839 7.911 1.00 95.00 67 TYR A CA 1
ATOM 507 C C . TYR A 1 67 ? -5.579 -1.894 6.385 1.00 95.00 67 TYR A C 1
ATOM 509 O O . TYR A 1 67 ? -6.095 -2.859 5.823 1.00 95.00 67 TYR A O 1
ATOM 517 N N . ALA A 1 68 ? -5.041 -0.892 5.689 1.00 95.88 68 ALA A N 1
ATOM 518 C CA . ALA A 1 68 ? -4.898 -0.943 4.239 1.00 95.88 68 ALA A CA 1
ATOM 519 C C . ALA A 1 68 ? -3.509 -0.524 3.760 1.00 95.88 68 ALA A C 1
ATOM 521 O O . ALA A 1 68 ? -3.010 0.562 4.068 1.00 95.88 68 ALA A O 1
ATOM 522 N N . ILE A 1 69 ? -2.948 -1.360 2.897 1.00 96.81 69 ILE A N 1
ATOM 523 C CA . ILE A 1 69 ? -1.744 -1.112 2.120 1.00 96.81 69 ILE A CA 1
ATOM 524 C C . ILE A 1 69 ? -2.191 -0.809 0.696 1.00 96.81 69 ILE A C 1
ATOM 526 O O . ILE A 1 69 ? -2.672 -1.682 -0.020 1.00 96.81 69 ILE A O 1
ATOM 530 N N . ASN A 1 70 ? -2.034 0.438 0.267 1.00 97.31 70 ASN A N 1
ATOM 531 C CA . ASN A 1 70 ? -2.303 0.839 -1.109 1.00 97.31 70 ASN A CA 1
ATOM 532 C C . ASN A 1 70 ? -0.981 0.973 -1.865 1.00 97.31 70 ASN A C 1
ATOM 534 O O . ASN A 1 70 ? -0.174 1.848 -1.542 1.00 97.31 70 ASN A O 1
ATOM 538 N N . VAL A 1 71 ? -0.791 0.150 -2.893 1.00 97.31 71 VAL A N 1
ATOM 539 C CA . VAL A 1 71 ? 0.376 0.173 -3.778 1.00 97.31 71 VAL A CA 1
ATOM 540 C C . VAL A 1 71 ? -0.047 0.710 -5.145 1.00 97.31 71 VAL A C 1
ATOM 542 O O . VAL A 1 71 ? -0.804 0.081 -5.882 1.00 97.31 71 VAL A O 1
ATOM 545 N N . GLU A 1 72 ? 0.432 1.903 -5.488 1.00 96.94 72 GLU A N 1
ATOM 546 C CA . GLU A 1 72 ? 0.206 2.558 -6.774 1.00 96.94 72 GLU A CA 1
ATOM 547 C C . GLU A 1 72 ? 1.429 2.388 -7.684 1.00 96.94 72 GLU A C 1
ATOM 549 O O . GLU A 1 72 ? 2.486 2.993 -7.478 1.00 96.94 72 GLU A O 1
ATOM 554 N N . PHE A 1 73 ? 1.246 1.609 -8.743 1.00 96.31 73 PHE A N 1
ATOM 555 C CA . PHE A 1 73 ? 2.209 1.343 -9.796 1.00 96.31 73 PHE A CA 1
ATOM 556 C C . PHE A 1 73 ? 2.045 2.344 -10.942 1.00 96.31 73 PHE A C 1
ATOM 558 O O . PHE A 1 73 ? 1.127 2.250 -11.762 1.00 96.31 73 PHE A O 1
ATOM 565 N N . LYS A 1 74 ? 2.962 3.310 -11.039 1.00 94.19 74 LYS A N 1
ATOM 566 C CA . LYS A 1 74 ? 3.074 4.198 -12.205 1.00 94.19 74 LYS A CA 1
ATOM 567 C C . LYS A 1 74 ? 4.147 3.678 -13.157 1.00 94.19 74 LYS A C 1
ATOM 569 O O . LYS A 1 74 ? 4.984 2.859 -12.793 1.00 94.19 74 LYS A O 1
ATOM 574 N N . LYS A 1 75 ? 4.172 4.216 -14.380 1.00 91.38 75 LYS A N 1
ATOM 575 C CA . LYS A 1 75 ? 5.200 3.885 -15.385 1.00 91.38 75 LYS A CA 1
ATOM 576 C C . LYS A 1 75 ? 6.634 4.162 -14.900 1.00 91.38 75 LYS A C 1
ATOM 578 O O . LYS A 1 75 ? 7.569 3.521 -15.359 1.00 91.38 75 LYS A O 1
ATOM 583 N N . HIS A 1 76 ? 6.815 5.150 -14.021 1.00 92.19 76 HIS A N 1
ATOM 584 C CA . HIS A 1 76 ? 8.138 5.667 -13.638 1.00 92.19 76 HIS A CA 1
ATOM 585 C C . HIS A 1 76 ? 8.388 5.699 -12.128 1.00 92.19 76 HIS A C 1
ATOM 587 O O . HIS A 1 76 ? 9.396 6.246 -11.693 1.00 92.19 76 HIS A O 1
ATOM 593 N N . ASN A 1 77 ? 7.443 5.217 -11.322 1.00 94.12 77 ASN A N 1
ATOM 594 C CA . ASN A 1 77 ? 7.571 5.221 -9.870 1.00 94.12 77 ASN A CA 1
ATOM 595 C C . ASN A 1 77 ? 6.540 4.272 -9.252 1.00 94.12 77 ASN A C 1
ATOM 597 O O . ASN A 1 77 ? 5.471 4.062 -9.828 1.00 94.12 77 ASN A O 1
ATOM 601 N N . ILE A 1 78 ? 6.823 3.797 -8.047 1.00 96.00 78 ILE A N 1
ATOM 602 C CA . ILE A 1 78 ? 5.875 3.066 -7.209 1.00 96.00 78 ILE A CA 1
ATOM 603 C C . ILE A 1 78 ? 5.664 3.874 -5.937 1.00 96.00 78 ILE A C 1
ATOM 605 O O . ILE A 1 78 ? 6.620 4.394 -5.354 1.00 96.00 78 ILE A O 1
ATOM 609 N N . LYS A 1 79 ? 4.407 4.021 -5.527 1.00 96.12 79 LYS A N 1
ATOM 610 C CA . LYS A 1 79 ? 4.034 4.687 -4.278 1.00 96.12 79 LYS A CA 1
ATOM 611 C C . LYS A 1 79 ? 3.280 3.708 -3.406 1.00 96.12 79 LYS A C 1
ATOM 613 O O . LYS A 1 79 ? 2.310 3.116 -3.859 1.00 96.12 79 LYS A O 1
ATOM 618 N N . VAL A 1 80 ? 3.685 3.596 -2.153 1.00 97.00 80 VAL A N 1
ATOM 619 C CA . VAL A 1 80 ? 3.020 2.763 -1.160 1.00 97.00 80 VAL A CA 1
ATOM 620 C C . VAL A 1 80 ? 2.531 3.638 -0.025 1.00 97.00 80 VAL A C 1
ATOM 622 O O . VAL A 1 80 ? 3.244 4.513 0.466 1.00 97.00 80 VAL A O 1
ATOM 625 N N . THR A 1 81 ? 1.274 3.446 0.345 1.00 97.19 81 THR A N 1
ATOM 626 C CA . THR A 1 81 ? 0.625 4.164 1.438 1.00 97.19 81 THR A CA 1
ATOM 627 C C . THR A 1 81 ? 0.039 3.144 2.388 1.00 97.19 81 THR A C 1
ATOM 629 O O . THR A 1 81 ? -0.782 2.329 1.973 1.00 97.19 81 THR A O 1
ATOM 632 N N . PHE A 1 82 ? 0.445 3.216 3.648 1.00 96.25 82 PHE A N 1
ATOM 633 C CA . PHE A 1 82 ? -0.133 2.426 4.719 1.00 96.25 82 PHE A CA 1
ATOM 634 C C . PHE A 1 82 ? -1.056 3.316 5.550 1.00 96.25 82 PHE A C 1
ATOM 636 O O . PHE A 1 82 ? -0.672 4.414 5.975 1.00 96.25 82 PHE A O 1
ATOM 643 N N . ALA A 1 83 ? -2.294 2.872 5.723 1.00 94.94 83 ALA A N 1
ATOM 644 C CA . ALA A 1 83 ? -3.329 3.621 6.410 1.00 94.94 83 ALA A CA 1
ATOM 645 C C . ALA A 1 83 ? -4.204 2.703 7.260 1.00 94.94 83 ALA A C 1
ATOM 647 O O . ALA A 1 83 ? -4.403 1.533 6.943 1.00 94.94 83 ALA A O 1
ATOM 648 N N . GLU A 1 84 ? -4.767 3.285 8.302 1.00 93.88 84 GLU A N 1
ATOM 649 C CA . GLU A 1 84 ? -5.763 2.674 9.166 1.00 93.88 84 GLU A CA 1
ATOM 650 C C . GLU A 1 84 ? -7.121 3.285 8.879 1.00 93.88 84 GLU A C 1
ATOM 652 O O . GLU A 1 84 ? -7.228 4.478 8.580 1.00 93.88 84 GLU A O 1
ATOM 657 N N . TYR A 1 85 ? -8.148 2.456 8.967 1.00 92.81 85 TYR A N 1
ATOM 658 C CA . TYR A 1 85 ? -9.528 2.878 8.839 1.00 92.81 85 TYR A CA 1
ATOM 659 C C . TYR A 1 85 ? -10.227 2.661 10.165 1.00 92.81 85 TYR A C 1
ATOM 661 O O . TYR A 1 85 ? -10.201 1.553 10.700 1.00 92.81 85 TYR A O 1
ATOM 669 N N . PHE A 1 86 ? -10.854 3.720 10.654 1.00 90.44 86 PHE A N 1
ATOM 670 C CA . PHE A 1 86 ? -11.580 3.741 11.908 1.00 90.44 86 PHE A CA 1
ATOM 671 C C . PHE A 1 86 ? -13.073 3.913 11.655 1.00 90.44 86 PHE A C 1
ATOM 673 O O . PHE A 1 86 ? -13.474 4.624 10.728 1.00 90.44 86 PHE A O 1
ATOM 680 N N . ILE A 1 87 ? -13.875 3.252 12.478 1.00 87.38 87 ILE A N 1
ATOM 681 C CA . ILE A 1 87 ? -15.315 3.460 12.571 1.00 87.38 87 ILE A CA 1
ATOM 682 C C . ILE A 1 87 ? -15.576 4.175 13.894 1.00 87.38 87 ILE A C 1
ATOM 684 O O . ILE A 1 87 ? -15.036 3.791 14.931 1.00 87.38 87 ILE A O 1
ATOM 688 N N . ASP A 1 88 ? -16.391 5.224 13.842 1.00 82.00 88 ASP A N 1
ATOM 689 C CA . ASP A 1 88 ? -16.849 5.915 15.042 1.00 82.00 88 ASP A CA 1
ATOM 690 C C . ASP A 1 88 ? -17.844 5.000 15.765 1.00 82.00 88 ASP A C 1
ATOM 692 O O . ASP A 1 88 ? -18.897 4.666 15.218 1.00 82.00 88 ASP A O 1
ATOM 696 N N . SER A 1 89 ? -17.514 4.584 16.989 1.00 74.56 89 SER A N 1
ATOM 697 C CA . SER A 1 89 ? -18.372 3.737 17.825 1.00 74.56 89 SER A CA 1
ATOM 698 C C . SER A 1 89 ? -19.303 4.553 18.727 1.00 74.56 89 SER A C 1
ATOM 700 O O . SER A 1 89 ? -19.930 4.000 19.635 1.00 74.56 89 SER A O 1
ATOM 702 N N . THR A 1 90 ? -19.376 5.875 18.533 1.00 70.88 90 THR A N 1
ATOM 703 C CA . THR A 1 90 ? -20.291 6.731 19.287 1.00 70.88 90 THR A CA 1
ATOM 704 C C . THR A 1 90 ? -21.720 6.262 19.031 1.00 70.88 90 THR A C 1
ATOM 706 O O . THR A 1 90 ? -22.236 6.323 17.916 1.00 70.88 90 THR A O 1
ATOM 709 N N . LYS A 1 91 ? -22.367 5.753 20.083 1.00 60.97 91 LYS A N 1
ATOM 710 C CA . LYS A 1 91 ? -23.785 5.392 20.063 1.00 60.97 91 LYS A CA 1
ATOM 711 C C . LYS A 1 91 ? -24.586 6.688 19.952 1.00 60.97 91 LYS A C 1
ATOM 713 O O . LYS A 1 91 ? -24.927 7.287 20.965 1.00 60.97 91 LYS A O 1
ATOM 718 N N . ILE A 1 92 ? -24.813 7.168 18.733 1.00 64.50 92 ILE A N 1
ATOM 719 C CA . ILE A 1 92 ? -25.735 8.278 18.494 1.00 64.50 92 ILE A CA 1
ATOM 720 C C . ILE A 1 92 ? -27.129 7.740 18.853 1.00 64.50 92 ILE A C 1
ATOM 722 O O . ILE A 1 92 ? -27.532 6.731 18.266 1.00 64.50 92 ILE A O 1
ATOM 726 N N . PRO A 1 93 ? -27.838 8.314 19.843 1.00 62.53 93 PRO A N 1
ATOM 727 C CA . PRO A 1 93 ? -29.210 7.913 20.123 1.00 62.53 93 PRO A CA 1
ATOM 728 C C . PRO A 1 93 ? -30.040 8.248 18.886 1.00 62.53 93 PRO A C 1
ATOM 730 O O . PRO A 1 93 ? -30.158 9.415 18.540 1.00 62.53 93 PRO A O 1
ATOM 733 N N . ILE A 1 94 ? -30.535 7.224 18.188 1.00 64.69 94 ILE A N 1
ATOM 734 C CA . ILE A 1 94 ? -31.241 7.389 16.914 1.00 64.69 94 ILE A CA 1
ATOM 735 C C . ILE A 1 94 ? -32.605 8.019 17.206 1.00 64.69 94 ILE A C 1
ATOM 737 O O . ILE A 1 94 ? -33.560 7.320 17.535 1.00 64.69 94 ILE A O 1
ATOM 741 N N . ASN A 1 95 ? -32.692 9.337 17.070 1.00 64.56 95 ASN A N 1
ATOM 742 C CA . ASN A 1 95 ? -33.924 10.107 17.155 1.00 64.56 95 ASN A CA 1
ATOM 743 C C . ASN A 1 95 ? -34.324 10.539 15.733 1.00 64.56 95 ASN A C 1
ATOM 745 O O . ASN A 1 95 ? -34.279 11.713 15.373 1.00 64.56 95 ASN A O 1
ATOM 749 N N . GLY A 1 96 ? -34.708 9.562 14.902 1.00 69.19 96 GLY A N 1
ATOM 750 C CA . GLY A 1 96 ? -35.310 9.779 13.578 1.00 69.19 96 GLY A CA 1
ATOM 751 C C . GLY A 1 96 ? -34.524 9.237 12.373 1.00 69.19 96 GLY A C 1
ATOM 752 O O . GLY A 1 96 ? -33.341 8.904 12.445 1.00 69.19 96 GLY A O 1
ATOM 753 N N . ASP A 1 97 ? -35.199 9.178 11.219 1.00 65.81 97 ASP A N 1
ATOM 754 C CA . ASP A 1 97 ? -34.711 8.520 9.991 1.00 65.81 97 ASP A CA 1
ATOM 755 C C . ASP A 1 97 ? -33.474 9.188 9.355 1.00 65.81 97 ASP A C 1
ATOM 757 O O . ASP A 1 97 ? -32.646 8.532 8.707 1.00 65.81 97 ASP A O 1
ATOM 761 N N . LEU A 1 98 ? -33.318 10.506 9.533 1.00 61.97 98 LEU A N 1
ATOM 762 C CA . LEU A 1 98 ? -32.179 11.278 9.016 1.00 61.97 98 LEU A CA 1
ATOM 763 C C . LEU A 1 98 ? -30.860 10.931 9.728 1.00 61.97 98 LEU A C 1
ATOM 765 O O . LEU A 1 98 ? -29.794 10.980 9.105 1.00 61.97 98 LEU A O 1
ATOM 769 N N . GLU A 1 99 ? -30.912 10.526 11.000 1.00 71.50 99 GLU A N 1
ATOM 770 C CA . GLU A 1 99 ? -29.726 10.115 11.759 1.00 71.50 99 GLU A CA 1
ATOM 771 C C . GLU A 1 99 ? -29.239 8.719 11.353 1.00 71.50 99 GLU A C 1
ATOM 773 O O . GLU A 1 99 ? -28.029 8.487 11.270 1.00 71.50 99 GLU A O 1
ATOM 778 N N . TYR A 1 100 ? -30.155 7.822 10.969 1.00 77.62 100 TYR A N 1
ATOM 779 C CA . TYR A 1 100 ? -29.816 6.479 10.490 1.00 77.62 100 TYR A CA 1
ATOM 780 C C . TYR A 1 100 ? -29.013 6.502 9.179 1.00 77.62 100 TYR A C 1
ATOM 782 O O . TYR A 1 100 ? -27.978 5.844 9.058 1.00 77.62 100 TYR A O 1
ATOM 790 N N . HIS A 1 101 ? -29.418 7.328 8.208 1.00 81.88 101 HIS A N 1
ATOM 791 C CA . HIS A 1 101 ? -28.679 7.488 6.948 1.00 81.88 101 HIS A CA 1
ATOM 792 C C . HIS A 1 101 ? -27.262 8.029 7.169 1.00 81.88 101 HIS A C 1
ATOM 794 O O . HIS A 1 101 ? -26.316 7.624 6.483 1.00 81.88 101 HIS A O 1
ATOM 800 N N . ARG A 1 102 ? -27.099 8.948 8.129 1.00 78.50 102 ARG A N 1
ATOM 801 C CA . ARG A 1 102 ? -25.789 9.493 8.503 1.00 78.50 102 ARG A CA 1
ATOM 802 C C . ARG A 1 102 ? -24.895 8.411 9.104 1.00 78.50 102 ARG A C 1
ATOM 804 O O . ARG A 1 102 ? -23.723 8.352 8.734 1.00 78.50 102 ARG A O 1
ATOM 811 N N . LEU A 1 103 ? -25.457 7.550 9.950 1.00 77.56 103 LEU A N 1
ATOM 812 C CA . LEU A 1 103 ? -24.767 6.409 10.547 1.00 77.56 103 LEU A CA 1
ATOM 813 C C . LEU A 1 103 ? -24.347 5.382 9.485 1.00 77.56 103 LEU A C 1
ATOM 815 O O . LEU A 1 103 ? -23.180 5.012 9.422 1.00 77.56 103 LEU A O 1
ATOM 819 N N . ILE A 1 104 ? -25.231 5.002 8.557 1.00 82.44 104 ILE A N 1
ATOM 820 C CA . ILE A 1 104 ? -24.846 4.122 7.437 1.00 82.44 104 ILE A CA 1
ATOM 821 C C . ILE A 1 104 ? -23.715 4.751 6.619 1.00 82.44 104 ILE A C 1
ATOM 823 O O . ILE A 1 104 ? -22.747 4.084 6.251 1.00 82.44 104 ILE A O 1
ATOM 827 N N . LYS A 1 105 ? -23.816 6.047 6.313 1.00 83.25 105 LYS A N 1
ATOM 828 C CA . LYS A 1 105 ? -22.805 6.746 5.517 1.00 83.25 105 LYS A CA 1
ATOM 829 C C . LYS A 1 105 ? -21.438 6.753 6.209 1.00 83.25 105 LYS A C 1
ATOM 831 O O . LYS A 1 105 ? -20.438 6.592 5.503 1.00 83.25 105 LYS A O 1
ATOM 836 N N . SER A 1 106 ? -21.380 6.922 7.534 1.00 78.75 106 SER A N 1
ATOM 837 C CA . SER A 1 106 ? -20.124 6.834 8.292 1.00 78.75 106 SER A CA 1
ATOM 838 C C . SER A 1 106 ? -19.580 5.404 8.324 1.00 78.75 106 SER A C 1
ATOM 840 O O . SER A 1 106 ? -18.383 5.216 8.119 1.00 78.75 106 SER A O 1
ATOM 842 N N . SER A 1 107 ? -20.440 4.387 8.439 1.00 81.62 107 SER A N 1
ATOM 843 C CA . SER A 1 107 ? -20.029 2.978 8.348 1.00 81.62 107 SER A CA 1
ATOM 844 C C . SER A 1 107 ? -19.483 2.602 6.961 1.00 81.62 107 SER A C 1
ATOM 846 O O . SER A 1 107 ? -18.492 1.879 6.860 1.00 81.62 107 SER A O 1
ATOM 848 N N . ILE A 1 108 ? -20.079 3.109 5.873 1.00 87.25 108 ILE A N 1
ATOM 849 C CA . ILE A 1 108 ? -19.625 2.843 4.492 1.00 87.25 108 ILE A CA 1
ATOM 850 C C . ILE A 1 108 ? -18.290 3.538 4.197 1.00 87.25 108 ILE A C 1
ATOM 852 O O . ILE A 1 108 ? -17.442 2.990 3.484 1.00 87.25 108 ILE A O 1
ATOM 856 N N . LYS A 1 109 ? -18.100 4.763 4.699 1.00 86.31 109 LYS A N 1
ATOM 857 C CA . LYS A 1 109 ? -16.892 5.571 4.484 1.00 86.31 109 LYS A CA 1
ATOM 858 C C . LYS A 1 109 ? -16.159 5.795 5.809 1.00 86.31 109 LYS A C 1
ATOM 860 O O . LYS A 1 109 ? -16.229 6.900 6.346 1.00 86.31 109 LYS A O 1
ATOM 865 N N . PRO A 1 110 ? -15.426 4.780 6.299 1.00 87.75 110 PRO A N 1
ATOM 866 C CA . PRO A 1 110 ? -14.682 4.898 7.543 1.00 87.75 110 PRO A CA 1
ATOM 867 C C . PRO A 1 110 ? -13.597 5.973 7.453 1.00 87.75 110 PRO A C 1
ATOM 869 O O . PRO A 1 110 ? -13.024 6.224 6.383 1.00 87.75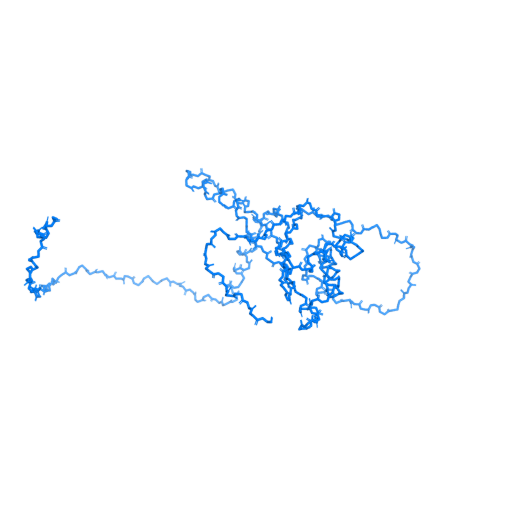 110 PRO A O 1
ATOM 872 N N . LEU A 1 111 ? -13.286 6.580 8.597 1.00 89.44 111 LEU A N 1
ATOM 873 C CA . LEU A 1 111 ? -12.269 7.613 8.722 1.00 89.44 111 LEU A CA 1
ATOM 874 C C . LEU A 1 111 ? -10.889 7.022 8.433 1.00 89.44 111 LEU A C 1
ATOM 876 O O . LEU A 1 111 ? -10.469 6.052 9.059 1.00 89.44 111 LEU A O 1
ATOM 880 N N . GLN A 1 112 ? -10.155 7.630 7.506 1.00 92.44 112 GLN A N 1
ATOM 881 C CA . GLN A 1 112 ? -8.821 7.173 7.134 1.00 92.44 112 GLN A CA 1
ATOM 882 C C . GLN A 1 112 ? -7.738 7.974 7.867 1.00 92.44 112 GLN A C 1
ATOM 884 O O . GLN A 1 112 ? -7.661 9.194 7.725 1.00 92.44 112 GLN A O 1
ATOM 889 N N . ARG A 1 113 ? -6.821 7.286 8.554 1.00 91.12 113 ARG A N 1
ATOM 890 C CA . ARG A 1 113 ? -5.581 7.867 9.090 1.00 91.12 113 ARG A CA 1
ATOM 891 C C . ARG A 1 113 ? -4.374 7.266 8.381 1.00 91.12 113 ARG A C 1
ATOM 893 O O . ARG A 1 113 ? -4.115 6.067 8.458 1.00 91.12 113 ARG A O 1
ATOM 900 N N . VAL A 1 114 ? -3.627 8.094 7.654 1.00 92.44 114 VAL A N 1
ATOM 901 C CA . VAL A 1 114 ? -2.408 7.655 6.959 1.00 92.44 114 VAL A CA 1
ATOM 902 C C . VAL A 1 114 ? -1.255 7.628 7.954 1.00 92.44 114 VAL A C 1
ATOM 904 O O . VAL A 1 114 ? -0.899 8.661 8.509 1.00 92.44 114 VAL A O 1
ATOM 907 N N . ARG A 1 115 ? -0.646 6.456 8.148 1.00 91.56 115 ARG A N 1
ATOM 908 C CA . ARG A 1 115 ? 0.478 6.282 9.080 1.00 91.56 115 ARG A CA 1
ATOM 909 C C . ARG A 1 115 ? 1.809 6.586 8.421 1.00 91.56 115 ARG A C 1
ATOM 911 O O . ARG A 1 115 ? 2.633 7.302 8.979 1.00 91.56 115 ARG A O 1
ATOM 918 N N . PHE A 1 116 ? 2.016 6.087 7.206 1.00 93.00 116 PHE A N 1
ATOM 919 C CA . PHE A 1 116 ? 3.159 6.500 6.407 1.00 93.00 116 PHE A CA 1
ATOM 920 C C . PHE A 1 116 ? 2.899 6.355 4.914 1.00 93.00 116 PHE A C 1
ATOM 922 O O . PHE A 1 116 ? 2.050 5.591 4.444 1.00 93.00 116 PHE A O 1
ATOM 929 N N . LYS A 1 117 ? 3.704 7.093 4.159 1.00 95.31 117 LYS A N 1
ATOM 930 C CA . LYS A 1 117 ? 3.744 7.052 2.708 1.00 95.31 117 LYS A CA 1
ATOM 931 C C . LYS A 1 117 ? 5.192 6.977 2.266 1.00 95.31 117 LYS A C 1
ATOM 933 O O . LYS A 1 117 ? 6.029 7.751 2.722 1.00 95.31 117 LYS A O 1
ATOM 938 N N . THR A 1 118 ? 5.483 6.047 1.376 1.00 95.31 118 THR A N 1
ATOM 939 C CA . THR A 1 118 ? 6.831 5.797 0.872 1.00 95.31 118 THR A CA 1
ATOM 940 C C . THR A 1 118 ? 6.756 5.598 -0.635 1.00 95.31 118 THR A C 1
ATOM 942 O O . THR A 1 118 ? 5.730 5.215 -1.193 1.00 95.31 118 THR A O 1
ATOM 945 N N . SER A 1 119 ? 7.829 5.929 -1.330 1.00 96.12 119 SER A N 1
ATOM 946 C CA . SER A 1 119 ? 7.998 5.637 -2.748 1.00 96.12 119 SER A CA 1
ATOM 947 C C . SER A 1 119 ? 9.404 5.118 -3.003 1.00 96.12 119 SER A C 1
ATOM 949 O O . SER A 1 119 ? 10.278 5.261 -2.153 1.00 96.12 119 SER A O 1
ATOM 951 N N . ILE A 1 120 ? 9.654 4.584 -4.194 1.00 94.69 120 ILE A N 1
ATOM 952 C CA . ILE A 1 120 ? 11.016 4.179 -4.576 1.00 94.69 120 ILE A CA 1
ATOM 953 C C . ILE A 1 120 ? 11.997 5.358 -4.446 1.00 94.69 120 ILE A C 1
ATOM 955 O O . ILE A 1 120 ? 13.097 5.212 -3.924 1.00 94.69 120 ILE A O 1
ATOM 959 N N . GLY A 1 121 ? 11.552 6.562 -4.818 1.00 92.75 121 GLY A N 1
ATOM 960 C CA . GLY A 1 121 ? 12.360 7.775 -4.682 1.00 92.75 121 GLY A CA 1
ATOM 961 C C . GLY A 1 121 ? 12.720 8.150 -3.243 1.00 92.75 121 GLY A C 1
ATOM 962 O O . GLY A 1 121 ? 13.778 8.722 -3.030 1.00 92.75 121 GLY A O 1
ATOM 963 N N . SER A 1 122 ? 11.894 7.808 -2.249 1.00 91.69 122 SER A N 1
ATOM 964 C CA . SER A 1 122 ? 12.219 8.105 -0.842 1.00 91.69 122 SER A CA 1
ATOM 965 C C . SER A 1 122 ? 13.233 7.135 -0.235 1.00 91.69 122 SER A C 1
ATOM 967 O O . SER A 1 122 ? 13.691 7.376 0.872 1.00 91.69 122 SER A O 1
ATOM 969 N N . ILE A 1 123 ? 13.552 6.041 -0.933 1.00 92.25 123 ILE A N 1
ATOM 970 C CA . ILE A 1 123 ? 14.582 5.074 -0.523 1.00 92.25 123 ILE A CA 1
ATOM 971 C C . ILE A 1 123 ? 15.957 5.454 -1.103 1.00 92.25 123 ILE A C 1
ATOM 973 O O . ILE A 1 123 ? 16.971 4.942 -0.650 1.00 92.25 123 ILE A O 1
ATOM 977 N N . GLY A 1 124 ? 16.009 6.391 -2.059 1.00 93.31 124 GLY A N 1
ATOM 978 C CA . GLY A 1 124 ? 17.256 6.905 -2.644 1.00 93.31 124 GLY A CA 1
ATOM 979 C C . GLY A 1 124 ? 17.430 6.609 -4.135 1.00 93.31 124 GLY A C 1
ATOM 980 O O . GLY A 1 124 ? 18.324 7.158 -4.771 1.00 93.31 124 GLY A O 1
ATOM 981 N N . PHE A 1 125 ? 16.551 5.805 -4.737 1.00 95.62 125 PHE A N 1
ATOM 982 C CA . PHE A 1 125 ? 16.596 5.537 -6.174 1.00 95.62 125 PHE A CA 1
ATOM 983 C C . PHE A 1 125 ? 16.084 6.735 -6.974 1.00 95.62 125 PHE A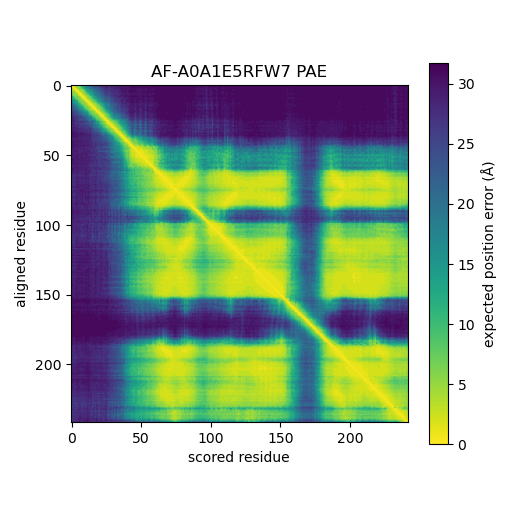 C 1
ATOM 985 O O . PHE A 1 125 ? 14.918 7.126 -6.867 1.00 95.62 125 PHE A O 1
ATOM 992 N N . ASN A 1 126 ? 16.936 7.293 -7.832 1.00 93.88 126 ASN A N 1
ATOM 993 C CA . ASN A 1 126 ? 16.638 8.487 -8.620 1.00 93.88 126 ASN A CA 1
ATOM 994 C C . ASN A 1 126 ? 16.449 8.175 -10.113 1.00 93.88 126 ASN A C 1
ATOM 996 O O . ASN A 1 126 ? 16.971 7.200 -10.639 1.00 93.88 126 ASN A O 1
ATOM 1000 N N . ASN A 1 127 ? 15.670 9.013 -10.804 1.00 93.12 127 ASN A N 1
ATOM 1001 C CA . ASN A 1 127 ? 15.478 8.963 -12.261 1.00 93.12 127 ASN A CA 1
ATOM 1002 C C . ASN A 1 127 ? 15.114 7.573 -12.825 1.00 93.12 127 ASN A C 1
ATOM 1004 O O . ASN A 1 127 ? 14.069 7.020 -12.467 1.00 93.12 127 ASN A O 1
ATOM 1008 N N . SER A 1 128 ? 15.922 7.049 -13.752 1.00 93.31 128 SER A N 1
ATOM 1009 C CA . SER A 1 128 ? 15.739 5.751 -14.411 1.00 93.31 128 SER A CA 1
ATOM 1010 C C . SER A 1 128 ? 15.862 4.583 -13.441 1.00 93.31 128 SER A C 1
ATOM 1012 O O . SER A 1 128 ? 15.080 3.646 -13.572 1.00 93.31 128 SER A O 1
ATOM 1014 N N . ALA A 1 129 ? 16.718 4.689 -12.419 1.00 93.50 129 ALA A N 1
ATOM 1015 C CA . ALA A 1 129 ? 16.942 3.636 -11.427 1.00 93.50 129 ALA A CA 1
ATOM 1016 C C . ALA A 1 129 ? 15.656 3.236 -10.681 1.00 93.50 129 ALA A C 1
ATOM 1018 O O . ALA A 1 129 ? 15.527 2.121 -10.195 1.00 93.50 129 ALA A O 1
ATOM 1019 N N . LYS A 1 130 ? 14.636 4.111 -10.658 1.00 93.12 130 LYS A N 1
ATOM 1020 C CA . LYS A 1 130 ? 13.310 3.800 -10.093 1.00 93.12 130 LYS A CA 1
ATOM 1021 C C . LYS A 1 130 ? 12.561 2.686 -10.831 1.00 93.12 130 LYS A C 1
ATOM 1023 O O . LYS A 1 130 ? 11.528 2.222 -10.349 1.00 93.12 130 LYS A O 1
ATOM 1028 N N . ARG A 1 131 ? 12.986 2.367 -12.052 1.00 90.88 131 ARG A N 1
ATOM 1029 C CA . ARG A 1 131 ? 12.333 1.396 -12.934 1.00 90.88 131 ARG A CA 1
ATOM 1030 C C . ARG A 1 131 ? 12.959 0.015 -12.824 1.00 90.88 131 ARG A C 1
ATOM 1032 O O . ARG A 1 131 ? 12.292 -0.934 -13.219 1.00 90.88 131 ARG A O 1
ATOM 1039 N N . GLU A 1 132 ? 14.172 -0.066 -12.287 1.00 93.56 132 GLU A N 1
ATOM 1040 C CA . GLU A 1 132 ? 14.899 -1.320 -12.157 1.00 93.56 132 GLU A CA 1
ATOM 1041 C C . GLU A 1 132 ? 14.194 -2.263 -11.177 1.00 93.56 132 GLU A C 1
ATOM 1043 O O . GLU A 1 132 ? 13.640 -1.800 -10.171 1.00 93.56 132 GLU A O 1
ATOM 1048 N N . PRO A 1 133 ? 14.187 -3.577 -11.456 1.00 93.75 133 PRO A N 1
ATOM 1049 C CA . PRO A 1 133 ? 13.509 -4.559 -10.616 1.00 93.75 133 PRO A CA 1
ATOM 1050 C C . PRO A 1 133 ? 14.113 -4.629 -9.206 1.00 93.75 133 PRO A C 1
ATOM 1052 O O . PRO A 1 133 ? 13.378 -4.754 -8.231 1.00 93.75 133 PRO A O 1
ATOM 1055 N N . GLU A 1 134 ? 15.423 -4.429 -9.070 1.00 94.19 134 GLU A N 1
ATOM 1056 C CA . GLU A 1 134 ? 16.118 -4.430 -7.775 1.00 94.19 134 GLU A CA 1
ATOM 1057 C C . GLU A 1 134 ? 15.580 -3.354 -6.823 1.00 94.19 134 GLU A C 1
ATOM 1059 O O . GLU A 1 134 ? 15.335 -3.609 -5.641 1.00 94.19 134 GLU A O 1
ATOM 1064 N N . ALA A 1 135 ? 15.301 -2.158 -7.350 1.00 95.12 135 ALA A N 1
ATOM 1065 C CA . ALA A 1 135 ? 14.723 -1.066 -6.573 1.00 95.12 135 ALA A CA 1
ATOM 1066 C C . ALA A 1 135 ? 13.322 -1.417 -6.040 1.00 95.12 135 ALA A C 1
ATOM 1068 O O . ALA A 1 135 ? 12.914 -0.941 -4.977 1.00 95.12 135 ALA A O 1
ATOM 1069 N N . VAL A 1 136 ? 12.579 -2.255 -6.771 1.00 95.44 136 VAL A N 1
ATOM 1070 C CA . VAL A 1 136 ? 11.254 -2.745 -6.373 1.00 95.44 136 VAL A CA 1
ATOM 1071 C C . VAL A 1 136 ? 11.373 -3.759 -5.241 1.00 95.44 136 VAL A C 1
ATOM 1073 O O . VAL A 1 136 ? 10.629 -3.643 -4.267 1.00 95.44 136 VAL A O 1
ATOM 1076 N N . ASN A 1 137 ? 12.328 -4.686 -5.322 1.00 95.62 137 ASN A N 1
ATOM 1077 C CA . ASN A 1 137 ? 12.565 -5.689 -4.280 1.00 95.62 137 ASN A CA 1
ATOM 1078 C C . ASN A 1 137 ? 13.000 -5.023 -2.969 1.00 95.62 137 ASN A C 1
ATOM 1080 O O . ASN A 1 137 ? 12.438 -5.293 -1.907 1.00 95.62 137 ASN A O 1
ATOM 1084 N N . ILE A 1 138 ? 13.922 -4.058 -3.049 1.00 95.69 138 ILE A N 1
ATOM 1085 C CA . ILE A 1 138 ? 14.377 -3.279 -1.889 1.00 95.69 138 ILE A CA 1
ATOM 1086 C C . ILE A 1 138 ? 13.218 -2.482 -1.278 1.00 95.69 138 ILE A C 1
ATOM 1088 O O . ILE A 1 138 ? 13.067 -2.445 -0.054 1.00 95.69 138 ILE A O 1
ATOM 1092 N N . LEU A 1 139 ? 12.363 -1.876 -2.110 1.00 95.75 139 LEU A N 1
ATOM 1093 C CA . LEU A 1 139 ? 11.152 -1.206 -1.638 1.00 95.75 139 LEU A CA 1
ATOM 1094 C C . LEU A 1 139 ? 10.206 -2.186 -0.931 1.00 95.75 139 LEU A C 1
ATOM 1096 O O . LEU A 1 139 ? 9.705 -1.850 0.142 1.00 95.75 139 LEU A O 1
ATOM 1100 N N . CYS A 1 140 ? 9.964 -3.364 -1.512 1.00 95.75 140 CYS A N 1
ATOM 1101 C CA . CYS A 1 140 ? 9.106 -4.394 -0.929 1.00 95.75 140 CYS A CA 1
ATOM 1102 C C . CYS A 1 140 ? 9.616 -4.786 0.461 1.00 95.75 140 CYS A C 1
ATOM 1104 O O . CYS A 1 140 ? 8.899 -4.608 1.443 1.00 95.75 140 CYS A O 1
ATOM 1106 N N . ARG A 1 141 ? 10.899 -5.151 0.569 1.00 95.19 141 ARG A N 1
ATOM 1107 C CA . ARG A 1 141 ? 11.551 -5.494 1.839 1.00 95.19 141 ARG A CA 1
ATOM 1108 C C . ARG A 1 141 ? 11.432 -4.382 2.877 1.00 95.19 141 ARG A C 1
ATOM 1110 O O . ARG A 1 141 ? 11.088 -4.635 4.031 1.00 95.19 141 ARG A O 1
ATOM 1117 N N . TYR A 1 142 ? 11.698 -3.138 2.476 1.00 95.00 142 TYR A N 1
ATOM 1118 C CA . TYR A 1 142 ? 11.578 -1.981 3.364 1.00 95.00 142 TYR A CA 1
ATOM 1119 C C . TYR A 1 142 ? 10.151 -1.830 3.909 1.00 95.00 142 TYR A C 1
ATOM 1121 O O . TYR A 1 142 ? 9.969 -1.597 5.103 1.00 95.00 142 TYR A O 1
ATOM 1129 N N . ILE A 1 143 ? 9.137 -1.968 3.051 1.00 94.88 143 ILE A N 1
ATOM 1130 C CA . ILE A 1 143 ? 7.731 -1.856 3.448 1.00 94.88 143 ILE A CA 1
ATOM 1131 C C . ILE A 1 143 ? 7.334 -3.012 4.358 1.00 94.88 143 ILE A C 1
ATOM 1133 O O . ILE A 1 143 ? 6.753 -2.753 5.409 1.00 94.88 143 ILE A O 1
ATOM 1137 N N . SER A 1 144 ? 7.653 -4.251 3.983 1.00 93.56 144 SER A N 1
ATOM 1138 C CA . SER A 1 144 ? 7.334 -5.446 4.765 1.00 93.56 144 SER A CA 1
ATOM 1139 C C . SER A 1 144 ? 7.882 -5.328 6.178 1.00 93.56 144 SER A C 1
ATOM 1141 O O . SER A 1 144 ? 7.121 -5.439 7.135 1.00 93.56 144 SER A O 1
ATOM 1143 N N . ASN A 1 145 ? 9.158 -4.959 6.315 1.00 91.75 145 ASN A N 1
ATOM 1144 C CA . ASN A 1 145 ? 9.781 -4.744 7.617 1.00 91.75 145 ASN A CA 1
ATOM 1145 C C . ASN A 1 145 ? 9.110 -3.609 8.391 1.00 91.75 145 ASN A C 1
ATOM 1147 O O . ASN A 1 145 ? 8.826 -3.755 9.573 1.00 91.75 145 ASN A O 1
ATOM 1151 N N . LYS A 1 146 ? 8.831 -2.478 7.736 1.00 91.44 146 LYS A N 1
ATOM 1152 C CA . LYS A 1 146 ? 8.228 -1.307 8.384 1.00 91.44 146 LYS A CA 1
ATOM 1153 C C . LYS A 1 146 ? 6.796 -1.555 8.861 1.00 91.44 146 LYS A C 1
ATOM 1155 O O . LYS A 1 146 ? 6.384 -0.994 9.871 1.00 91.44 146 LYS A O 1
ATOM 1160 N N . ILE A 1 147 ? 6.027 -2.358 8.131 1.00 91.38 147 ILE A N 1
ATOM 1161 C CA . ILE A 1 147 ? 4.674 -2.748 8.537 1.00 91.38 147 ILE A CA 1
ATOM 1162 C C . ILE A 1 147 ? 4.750 -3.818 9.619 1.00 91.38 147 ILE A C 1
ATOM 1164 O O . ILE A 1 147 ? 4.051 -3.702 10.618 1.00 91.38 147 ILE A O 1
ATOM 1168 N N . ALA A 1 148 ? 5.620 -4.816 9.473 1.00 88.56 148 ALA A N 1
ATOM 1169 C CA . ALA A 1 148 ? 5.796 -5.854 10.481 1.00 88.56 148 ALA A CA 1
ATOM 1170 C C . ALA A 1 148 ? 6.241 -5.266 11.827 1.00 88.56 148 ALA A C 1
ATOM 1172 O O . ALA A 1 148 ? 5.722 -5.663 12.866 1.00 88.56 148 ALA A O 1
ATOM 1173 N N . THR A 1 149 ? 7.152 -4.287 11.831 1.00 86.81 149 THR A N 1
ATOM 1174 C CA . THR A 1 149 ? 7.526 -3.574 13.060 1.00 86.81 149 THR A CA 1
ATOM 1175 C C . THR A 1 149 ? 6.352 -2.789 13.622 1.00 86.81 149 THR A C 1
ATOM 1177 O O . THR A 1 149 ? 6.077 -2.912 14.809 1.00 86.81 149 THR A O 1
ATOM 1180 N N . TYR A 1 150 ? 5.610 -2.065 12.780 1.00 87.38 150 TYR A N 1
ATOM 1181 C CA . TYR A 1 150 ? 4.425 -1.329 13.217 1.00 87.38 150 TYR A CA 1
ATOM 1182 C C . TYR A 1 150 ? 3.363 -2.228 13.854 1.00 87.38 150 TYR A C 1
ATOM 1184 O O . TYR A 1 150 ? 2.821 -1.896 14.901 1.00 87.38 150 TYR A O 1
ATOM 1192 N N . LEU A 1 151 ? 3.077 -3.382 13.254 1.00 85.19 151 LEU A N 1
ATOM 1193 C CA . LEU A 1 151 ? 2.084 -4.313 13.785 1.00 85.19 151 LEU A CA 1
ATOM 1194 C C . LEU A 1 151 ? 2.551 -4.994 15.083 1.00 85.19 151 LEU A C 1
ATOM 1196 O O . LEU A 1 151 ? 1.712 -5.427 15.865 1.00 85.19 151 LEU A O 1
ATOM 1200 N N . LYS A 1 152 ? 3.866 -5.072 15.332 1.00 83.69 152 LYS A N 1
ATOM 1201 C CA . LYS A 1 152 ? 4.433 -5.565 16.598 1.00 83.69 152 LYS A CA 1
ATOM 1202 C C . LYS A 1 152 ? 4.389 -4.512 17.706 1.00 83.69 152 LYS A C 1
ATOM 1204 O O . LYS A 1 152 ? 4.046 -4.848 18.832 1.00 83.69 152 LYS A O 1
ATOM 1209 N N . THR A 1 153 ? 4.756 -3.264 17.406 1.00 79.06 153 THR A N 1
ATOM 1210 C CA . THR A 1 153 ? 4.919 -2.203 18.419 1.00 79.06 153 THR A CA 1
ATOM 1211 C C . THR A 1 153 ? 3.688 -1.316 18.589 1.00 79.06 153 THR A C 1
ATOM 1213 O O . THR A 1 153 ? 3.584 -0.612 19.582 1.00 79.06 153 THR A O 1
ATOM 1216 N N . GLY A 1 154 ? 2.746 -1.318 17.646 1.00 65.75 154 GLY A N 1
ATOM 1217 C CA . GLY A 1 154 ? 1.535 -0.494 17.690 1.00 65.75 154 GLY A CA 1
ATOM 1218 C C . GLY A 1 154 ? 1.741 0.977 17.309 1.00 65.75 154 GLY A C 1
ATOM 1219 O O . GLY A 1 154 ? 0.778 1.604 16.877 1.00 65.75 154 GLY A O 1
ATOM 1220 N N . ASP A 1 155 ? 2.966 1.516 17.385 1.00 61.00 155 ASP A N 1
ATOM 1221 C CA . ASP A 1 155 ? 3.271 2.878 16.933 1.00 61.00 155 ASP A CA 1
ATOM 1222 C C . ASP A 1 155 ? 4.664 3.039 16.287 1.00 61.00 155 ASP A C 1
ATOM 1224 O O . ASP A 1 155 ? 5.675 2.518 16.763 1.00 61.00 155 ASP A O 1
ATOM 1228 N N . LEU A 1 156 ? 4.736 3.809 15.187 1.00 52.59 156 LEU A N 1
ATOM 1229 C CA . LEU A 1 156 ? 5.997 4.120 14.479 1.00 52.59 156 LEU A CA 1
ATOM 1230 C C . LEU A 1 156 ? 6.849 5.172 15.212 1.00 52.59 156 LEU A C 1
ATOM 1232 O O . LEU A 1 156 ? 8.054 5.261 14.970 1.00 52.59 156 LEU A O 1
ATOM 1236 N N . PHE A 1 157 ? 6.239 6.005 16.062 1.00 46.19 157 PHE A N 1
ATOM 1237 C CA . PHE A 1 157 ? 6.934 7.097 16.754 1.00 46.19 157 PHE A CA 1
ATOM 1238 C C . PHE A 1 157 ? 7.816 6.612 17.908 1.00 46.19 157 PHE A C 1
ATOM 1240 O O . PHE A 1 157 ? 8.856 7.219 18.173 1.00 46.19 157 PHE A O 1
ATOM 1247 N N . GLU A 1 158 ? 7.467 5.494 18.545 1.00 44.81 158 GLU A N 1
ATOM 1248 C CA . GLU A 1 158 ? 8.278 4.902 19.614 1.00 44.81 158 GLU A CA 1
ATOM 1249 C C . GLU A 1 158 ? 9.621 4.378 19.091 1.00 44.81 158 GLU A C 1
ATOM 1251 O O . GLU A 1 158 ? 10.645 4.547 19.752 1.00 44.81 158 GLU A O 1
ATOM 1256 N N . LEU A 1 159 ? 9.665 3.904 17.839 1.00 42.28 159 LEU A N 1
ATOM 1257 C CA . LEU A 1 159 ? 10.899 3.477 17.166 1.00 42.28 159 LEU A CA 1
ATOM 1258 C C . LEU A 1 159 ? 11.912 4.620 16.962 1.00 42.28 159 LEU A C 1
ATOM 1260 O O . LEU A 1 159 ? 13.113 4.375 16.871 1.00 42.28 159 LEU A O 1
ATOM 1264 N N . LYS A 1 160 ? 11.460 5.885 16.906 1.00 43.94 160 LYS A N 1
ATOM 1265 C CA . LYS A 1 160 ? 12.362 7.056 16.888 1.00 43.94 160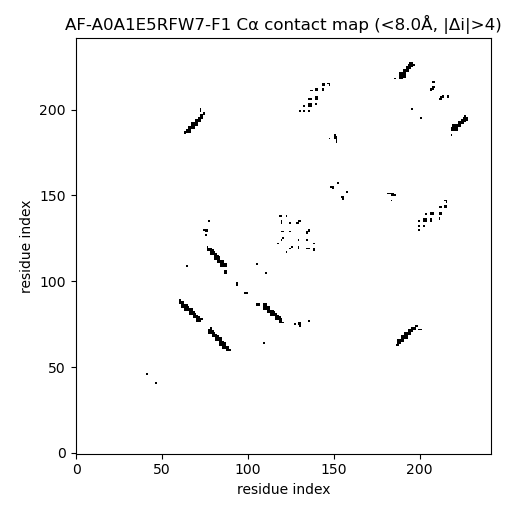 LYS A CA 1
ATOM 1266 C C . LYS A 1 160 ? 12.901 7.405 18.279 1.00 43.94 160 LYS A C 1
ATOM 1268 O O . LYS A 1 160 ? 13.962 8.022 18.371 1.00 43.94 160 LYS A O 1
ATOM 1273 N N . LYS A 1 161 ? 12.182 7.044 19.349 1.00 41.84 161 LYS A N 1
ATOM 1274 C CA . LYS A 1 161 ? 12.591 7.277 20.745 1.00 41.84 161 LYS A CA 1
ATOM 1275 C C . LYS A 1 161 ? 13.465 6.159 21.299 1.00 41.84 161 LYS A C 1
ATOM 1277 O O . LYS A 1 161 ? 14.255 6.425 22.203 1.00 41.84 161 LYS A O 1
ATOM 1282 N N . THR A 1 162 ? 13.427 4.961 20.718 1.00 39.22 162 THR A N 1
ATOM 1283 C CA . THR A 1 162 ? 14.444 3.930 20.943 1.00 39.22 162 THR A CA 1
ATOM 1284 C C . THR A 1 162 ? 15.751 4.321 20.248 1.00 39.22 162 THR A C 1
ATOM 1286 O O . THR A 1 162 ? 16.220 3.653 19.332 1.00 39.22 162 THR A O 1
ATOM 1289 N N . LYS A 1 163 ? 16.380 5.417 20.694 1.00 39.59 163 LYS A N 1
ATOM 1290 C CA . LYS A 1 163 ? 17.837 5.515 20.624 1.00 39.59 163 LYS A CA 1
ATOM 1291 C C . LYS A 1 163 ? 18.340 4.312 21.407 1.00 39.59 163 LYS A C 1
ATOM 1293 O O . LYS A 1 163 ? 18.129 4.237 22.617 1.00 39.59 163 LYS A O 1
ATOM 1298 N N . SER A 1 164 ? 18.937 3.350 20.715 1.00 44.00 164 SER A N 1
ATOM 1299 C CA . SER A 1 164 ? 19.694 2.282 21.349 1.00 44.00 164 SER A CA 1
ATOM 1300 C C . SER A 1 164 ? 20.649 2.933 22.346 1.00 44.00 164 SER A C 1
ATOM 1302 O O . SER A 1 164 ? 21.603 3.602 21.947 1.00 44.00 164 SER A O 1
ATOM 1304 N N . LYS A 1 165 ? 20.386 2.785 23.647 1.00 36.03 165 LYS A N 1
ATOM 1305 C CA . LYS A 1 165 ? 21.440 2.965 24.639 1.00 36.03 165 LYS A CA 1
ATOM 1306 C C . LYS A 1 165 ? 22.443 1.871 24.309 1.00 36.03 165 LYS A C 1
ATOM 1308 O O . LYS A 1 165 ? 22.184 0.706 24.597 1.00 36.03 165 LYS A O 1
ATOM 1313 N N . ALA A 1 166 ? 23.521 2.227 23.618 1.00 40.78 166 ALA A N 1
ATOM 1314 C CA . ALA A 1 166 ? 24.650 1.340 23.433 1.00 40.78 166 ALA A CA 1
ATOM 1315 C C . ALA A 1 166 ? 25.184 1.027 24.835 1.00 40.78 166 ALA A C 1
ATOM 1317 O O . ALA A 1 166 ? 25.907 1.824 25.426 1.00 40.78 166 ALA A O 1
ATOM 1318 N N . LYS A 1 167 ? 24.742 -0.091 25.418 1.00 43.41 167 LYS A N 1
ATOM 1319 C CA . LYS A 1 167 ? 25.404 -0.669 26.580 1.00 43.41 167 LYS A CA 1
ATOM 1320 C C . LYS A 1 167 ? 26.688 -1.283 26.049 1.00 43.41 167 LYS A C 1
ATOM 1322 O O . LYS A 1 167 ? 26.677 -2.352 25.445 1.00 43.41 167 LYS A O 1
ATOM 1327 N N . SER A 1 168 ? 27.774 -0.545 26.218 1.00 43.34 168 SER A N 1
ATOM 1328 C CA . SER A 1 168 ? 29.118 -1.083 26.133 1.00 43.34 168 SER A CA 1
ATOM 1329 C C . SER A 1 168 ? 29.248 -2.277 27.087 1.00 43.34 168 SER A C 1
ATOM 1331 O O . SER A 1 168 ? 28.849 -2.207 28.246 1.00 43.34 168 SER A O 1
ATOM 1333 N N . GLY A 1 169 ? 29.785 -3.377 26.558 1.00 48.06 169 GLY A N 1
ATOM 1334 C CA . GLY A 1 169 ? 30.527 -4.404 27.289 1.00 48.06 169 GLY A CA 1
ATOM 1335 C C . GLY A 1 169 ? 29.852 -5.073 28.488 1.00 48.06 169 GLY A C 1
ATOM 1336 O O . GLY A 1 169 ? 30.041 -4.643 29.621 1.00 48.06 169 GLY A O 1
ATOM 1337 N N . LYS A 1 170 ? 29.200 -6.216 28.243 1.00 37.62 170 LYS A N 1
ATOM 1338 C CA . LYS A 1 170 ? 29.466 -7.508 28.917 1.00 37.62 170 LYS A CA 1
ATOM 1339 C C . LYS A 1 170 ? 28.448 -8.539 28.429 1.00 37.62 170 LYS A C 1
ATOM 1341 O O . LYS A 1 170 ? 27.262 -8.444 28.726 1.00 37.62 170 LYS A O 1
ATOM 1346 N N . SER A 1 171 ? 28.924 -9.518 27.665 1.00 42.81 171 SER A N 1
ATOM 1347 C CA . SER A 1 171 ? 28.169 -10.712 27.292 1.00 42.81 171 SER A CA 1
ATOM 1348 C C . SER A 1 171 ? 28.019 -11.606 28.524 1.00 42.81 171 SER A C 1
ATOM 1350 O O . SER A 1 171 ? 28.913 -12.394 28.840 1.00 42.81 171 SER A O 1
ATOM 1352 N N . ALA A 1 172 ? 26.911 -11.447 29.244 1.00 37.75 172 ALA A N 1
ATOM 1353 C CA . ALA A 1 172 ? 26.454 -12.466 30.173 1.00 37.75 172 ALA A CA 1
ATOM 1354 C C . ALA A 1 172 ? 26.034 -13.694 29.355 1.00 37.75 172 ALA A C 1
ATOM 1356 O O . ALA A 1 172 ? 25.241 -13.591 28.418 1.00 37.75 172 ALA A O 1
ATOM 1357 N N . LYS A 1 173 ? 26.650 -14.833 29.675 1.00 47.78 173 LYS A N 1
ATOM 1358 C CA . LYS A 1 173 ? 26.228 -16.156 29.228 1.00 47.78 173 LYS A CA 1
ATOM 1359 C C . LYS A 1 173 ? 24.907 -16.467 29.924 1.00 47.78 173 LYS A C 1
ATOM 1361 O O . LYS A 1 173 ? 24.936 -17.000 31.021 1.00 47.78 173 LYS A O 1
ATOM 1366 N N . ASP A 1 174 ? 23.795 -16.150 29.286 1.00 40.00 174 ASP A N 1
ATOM 1367 C CA . ASP A 1 174 ? 22.490 -16.688 29.654 1.00 40.00 174 ASP A CA 1
ATOM 1368 C C . ASP A 1 174 ? 21.833 -17.242 28.393 1.00 40.00 174 ASP A C 1
ATOM 1370 O O . ASP A 1 174 ? 22.062 -16.741 27.291 1.00 40.00 174 ASP A O 1
ATOM 1374 N N . GLY A 1 175 ? 21.141 -18.365 28.579 1.00 38.50 175 GLY A N 1
ATOM 1375 C CA . GLY A 1 175 ? 20.827 -19.370 27.573 1.00 38.50 175 GLY A CA 1
ATOM 1376 C C . GLY A 1 175 ? 20.182 -18.876 26.283 1.00 38.50 175 GLY A C 1
ATOM 1377 O O . GLY A 1 175 ? 19.698 -17.755 26.156 1.00 38.50 175 GLY A O 1
ATOM 1378 N N . ILE A 1 176 ? 20.172 -19.784 25.310 1.00 40.78 176 ILE A N 1
ATOM 1379 C CA . ILE A 1 176 ? 19.444 -19.653 24.053 1.00 40.78 176 ILE A CA 1
ATOM 1380 C C . ILE A 1 176 ? 17.967 -19.426 24.397 1.00 40.78 176 ILE A C 1
ATOM 1382 O O . ILE A 1 176 ? 17.191 -20.364 24.551 1.00 40.78 176 ILE A O 1
ATOM 1386 N N . VAL A 1 177 ? 17.578 -18.160 24.530 1.00 39.94 177 VAL A N 1
ATOM 1387 C CA . VAL A 1 177 ? 16.199 -17.740 24.357 1.00 39.94 177 VAL A CA 1
ATOM 1388 C C . VAL A 1 177 ? 15.961 -17.937 22.874 1.00 39.94 177 VAL A C 1
ATOM 1390 O O . VAL A 1 177 ? 16.372 -17.124 22.042 1.00 39.94 177 VAL A O 1
ATOM 1393 N N . ILE A 1 178 ? 15.368 -19.080 22.535 1.00 39.75 178 ILE A N 1
ATOM 1394 C CA . ILE A 1 178 ? 14.644 -19.225 21.283 1.00 39.75 178 ILE A CA 1
ATOM 1395 C C . ILE A 1 178 ? 13.657 -18.065 21.327 1.00 39.75 178 ILE A C 1
ATOM 1397 O O . ILE A 1 178 ? 12.722 -18.068 22.123 1.00 39.75 178 ILE A O 1
ATOM 1401 N N . ASN A 1 179 ? 13.958 -16.995 20.592 1.00 40.00 179 ASN A N 1
ATOM 1402 C CA 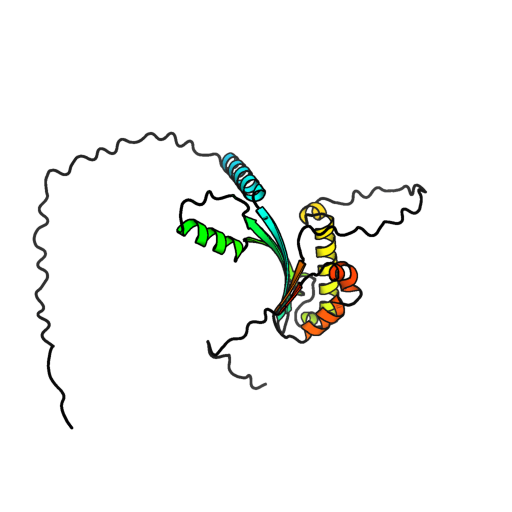. ASN A 1 179 ? 13.011 -15.919 20.394 1.00 40.00 179 ASN A CA 1
ATOM 1403 C C . ASN A 1 179 ? 11.863 -16.573 19.640 1.00 40.00 179 ASN A C 1
ATOM 1405 O O . ASN A 1 179 ? 11.939 -16.697 18.417 1.00 40.00 179 ASN A O 1
ATOM 1409 N N . ASP A 1 180 ? 10.852 -17.042 20.373 1.00 44.22 180 ASP A N 1
ATOM 1410 C CA . ASP A 1 180 ? 9.549 -17.354 19.819 1.00 44.22 180 ASP A CA 1
ATOM 1411 C C . ASP A 1 180 ? 9.231 -16.203 18.881 1.00 44.22 180 ASP A C 1
ATOM 1413 O O . ASP A 1 180 ? 9.201 -15.038 19.297 1.00 44.22 180 ASP A O 1
ATOM 1417 N N . SER A 1 181 ? 9.160 -16.527 17.588 1.00 52.28 181 SER A N 1
ATOM 1418 C CA . SER A 1 181 ? 8.942 -15.581 16.500 1.00 52.28 181 SER A CA 1
ATOM 1419 C C . SER A 1 181 ? 7.972 -14.520 17.000 1.00 52.28 181 SER A C 1
ATOM 1421 O O . SER A 1 181 ? 6.892 -14.918 17.431 1.00 52.28 181 SER A O 1
ATOM 1423 N N . PRO A 1 182 ? 8.313 -13.217 17.033 1.00 57.56 182 PRO A N 1
ATOM 1424 C CA . PRO A 1 182 ? 7.439 -12.215 17.630 1.00 57.56 182 PRO A CA 1
ATOM 1425 C C . PRO A 1 182 ? 6.105 -12.236 16.883 1.00 57.56 182 PRO A C 1
ATOM 1427 O O . PRO A 1 182 ? 5.998 -11.682 15.784 1.00 57.56 182 PRO A O 1
ATOM 1430 N N . VAL A 1 183 ? 5.130 -12.954 17.451 1.00 65.00 183 VAL A N 1
ATOM 1431 C CA . VAL A 1 183 ? 3.861 -13.275 16.806 1.00 65.00 183 VAL A CA 1
ATOM 1432 C C . VAL A 1 183 ? 3.150 -11.954 16.614 1.00 65.00 183 VAL A C 1
ATOM 1434 O O . VAL A 1 183 ? 2.847 -11.252 17.582 1.00 65.00 183 VAL A O 1
ATOM 1437 N N . ILE A 1 184 ? 2.924 -11.576 15.359 1.00 72.06 184 ILE A N 1
ATOM 1438 C CA . ILE A 1 184 ? 2.263 -10.315 15.058 1.00 72.06 184 ILE A CA 1
ATOM 1439 C C . ILE A 1 184 ? 0.788 -10.485 15.418 1.00 72.06 184 ILE A C 1
ATOM 1441 O O . ILE A 1 184 ? 0.018 -11.119 14.697 1.00 72.06 184 ILE A O 1
ATOM 1445 N N . LYS A 1 185 ? 0.381 -9.925 16.559 1.00 71.31 185 LYS A N 1
ATOM 1446 C CA . LYS A 1 185 ? -1.019 -9.911 16.989 1.00 71.31 185 LYS A CA 1
ATOM 1447 C C . LYS A 1 185 ? -1.751 -8.784 16.264 1.00 71.31 185 LYS A C 1
ATOM 1449 O O . LYS A 1 185 ? -1.783 -7.646 16.731 1.00 71.31 185 LYS A O 1
ATOM 1454 N N . LYS A 1 186 ? -2.323 -9.088 15.096 1.00 74.69 186 LYS A N 1
ATOM 1455 C CA . LYS A 1 186 ? -3.153 -8.128 14.356 1.00 74.69 186 LYS A CA 1
ATOM 1456 C C . LYS A 1 186 ? -4.462 -7.863 15.108 1.00 74.69 186 LYS A C 1
ATOM 1458 O O . LYS A 1 186 ? -5.153 -8.796 15.499 1.00 74.69 186 LYS A O 1
ATOM 1463 N N . LYS A 1 187 ? -4.803 -6.584 15.295 1.00 82.75 187 LYS A N 1
ATOM 1464 C CA . LYS A 1 187 ? -6.078 -6.160 15.909 1.00 82.75 187 LYS A CA 1
ATOM 1465 C C . LYS A 1 187 ? -7.248 -6.150 14.921 1.00 82.75 187 LYS A C 1
ATOM 1467 O O . LYS A 1 187 ? -8.394 -6.234 15.333 1.00 82.75 187 LYS A O 1
ATOM 1472 N N . ALA A 1 188 ? -6.951 -6.019 13.631 1.00 87.00 188 ALA A N 1
ATOM 1473 C CA . ALA A 1 188 ? -7.921 -5.865 12.554 1.00 87.00 188 ALA A CA 1
ATOM 1474 C C . ALA A 1 188 ? -7.382 -6.517 11.267 1.00 87.00 188 ALA A C 1
ATOM 1476 O O . ALA A 1 188 ? -6.164 -6.715 11.157 1.00 87.00 188 ALA A O 1
ATOM 1477 N N . PRO A 1 189 ? -8.245 -6.830 10.286 1.00 92.38 189 PRO A N 1
ATOM 1478 C CA . PRO A 1 189 ? -7.818 -7.430 9.027 1.00 92.38 189 PRO A CA 1
ATOM 1479 C C . PRO A 1 189 ? -6.957 -6.483 8.177 1.00 92.38 189 PRO A C 1
ATOM 1481 O O . PRO A 1 189 ? -7.166 -5.262 8.157 1.00 92.38 189 PRO A O 1
ATOM 1484 N N . LEU A 1 190 ? -6.005 -7.052 7.436 1.00 94.38 190 LEU A N 1
ATOM 1485 C CA . LEU A 1 190 ? -5.067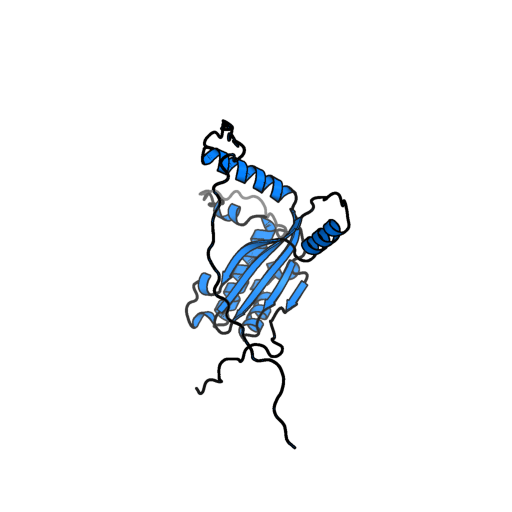 -6.331 6.578 1.00 94.38 190 LEU A CA 1
ATOM 1486 C C . LEU A 1 190 ? -5.443 -6.463 5.099 1.00 94.38 190 LEU A C 1
ATOM 1488 O O . LEU A 1 190 ? -5.404 -7.541 4.510 1.00 94.38 190 LEU A O 1
ATOM 1492 N N . TYR A 1 191 ? -5.753 -5.327 4.480 1.00 96.38 191 TYR A N 1
ATOM 1493 C CA . TYR A 1 191 ? -6.129 -5.233 3.074 1.00 96.38 191 TYR A CA 1
ATOM 1494 C C . TYR A 1 191 ? -4.944 -4.767 2.236 1.00 96.38 191 TYR A C 1
ATOM 1496 O O . TYR A 1 191 ? -4.425 -3.669 2.434 1.00 96.38 191 TYR A O 1
ATOM 1504 N N . LEU A 1 192 ? -4.575 -5.543 1.227 1.00 96.88 192 LEU A N 1
ATOM 1505 C CA . LEU A 1 192 ? -3.646 -5.141 0.185 1.00 96.88 192 LEU A CA 1
ATOM 1506 C C . LEU A 1 192 ? -4.427 -4.714 -1.062 1.00 96.88 192 LEU A C 1
ATOM 1508 O O . LEU A 1 192 ? -5.263 -5.445 -1.588 1.00 96.88 192 LEU A O 1
ATOM 1512 N N . ALA A 1 193 ? -4.166 -3.505 -1.546 1.00 96.94 193 ALA A N 1
ATOM 1513 C CA . ALA A 1 193 ? -4.792 -2.968 -2.742 1.00 96.94 193 ALA A CA 1
ATOM 1514 C C . ALA A 1 193 ? -3.740 -2.533 -3.761 1.00 96.94 193 ALA A C 1
ATOM 1516 O O . ALA A 1 193 ? -2.882 -1.694 -3.477 1.00 96.94 193 ALA A O 1
ATOM 1517 N N . PHE A 1 194 ? -3.857 -3.053 -4.977 1.00 97.06 194 PHE A N 1
ATOM 1518 C CA . PHE A 1 194 ? -3.025 -2.670 -6.108 1.00 97.06 194 PHE A CA 1
ATOM 1519 C C . PHE A 1 194 ? -3.734 -1.640 -6.980 1.00 97.06 194 PHE A C 1
ATOM 1521 O O . PHE A 1 194 ? -4.945 -1.690 -7.173 1.00 97.06 194 PHE A O 1
ATOM 1528 N N . LYS A 1 195 ? -2.977 -0.696 -7.534 1.00 96.75 195 LYS A N 1
ATOM 1529 C CA . LYS A 1 195 ? -3.480 0.271 -8.508 1.00 96.75 195 LYS A CA 1
ATOM 1530 C C . LYS A 1 195 ? -2.465 0.466 -9.619 1.00 96.75 195 LYS A C 1
ATOM 1532 O O . LYS A 1 195 ? -1.327 0.839 -9.359 1.00 96.75 195 LYS A O 1
ATOM 1537 N N . GLY A 1 196 ? -2.911 0.323 -10.859 1.00 95.19 196 GLY A N 1
ATOM 1538 C CA . GLY A 1 196 ? -2.075 0.473 -12.043 1.00 95.19 196 GLY A CA 1
ATOM 1539 C C . GLY A 1 196 ? -1.508 -0.858 -12.530 1.00 95.19 196 GLY A C 1
ATOM 1540 O O . GLY A 1 196 ? -1.475 -1.857 -11.813 1.00 95.19 196 GLY A O 1
ATOM 1541 N N . ASN A 1 197 ? -1.076 -0.857 -13.790 1.00 92.50 197 ASN A N 1
ATOM 1542 C CA . ASN A 1 197 ? -0.605 -2.048 -14.494 1.00 92.50 197 ASN A CA 1
ATOM 1543 C C . ASN A 1 197 ? 0.781 -1.813 -15.117 1.00 92.50 197 ASN A C 1
ATOM 1545 O O . ASN A 1 197 ? 0.963 -1.933 -16.326 1.00 92.50 197 ASN A O 1
ATOM 1549 N N . SER A 1 198 ? 1.748 -1.355 -14.315 1.00 92.38 198 SER A N 1
ATOM 1550 C CA . SER A 1 198 ? 3.131 -1.218 -14.788 1.00 92.38 198 SER A CA 1
ATOM 1551 C C . SER A 1 198 ? 3.862 -2.563 -14.732 1.00 92.38 198 SER A C 1
ATOM 1553 O O . SER A 1 198 ? 3.463 -3.455 -13.986 1.00 92.38 198 SER A O 1
ATOM 1555 N N . LYS A 1 199 ? 4.965 -2.697 -15.483 1.00 91.88 199 LYS A N 1
ATOM 1556 C CA . LYS A 1 199 ? 5.822 -3.902 -15.464 1.00 91.88 199 LYS A CA 1
ATOM 1557 C C . LYS A 1 199 ? 6.257 -4.279 -14.041 1.00 91.88 199 LYS A C 1
ATOM 1559 O O . LYS A 1 199 ? 6.296 -5.450 -13.684 1.00 91.88 199 LYS A O 1
ATOM 1564 N N . ASN A 1 200 ? 6.477 -3.266 -13.207 1.00 92.94 200 ASN A N 1
ATOM 1565 C CA . ASN A 1 200 ? 6.944 -3.4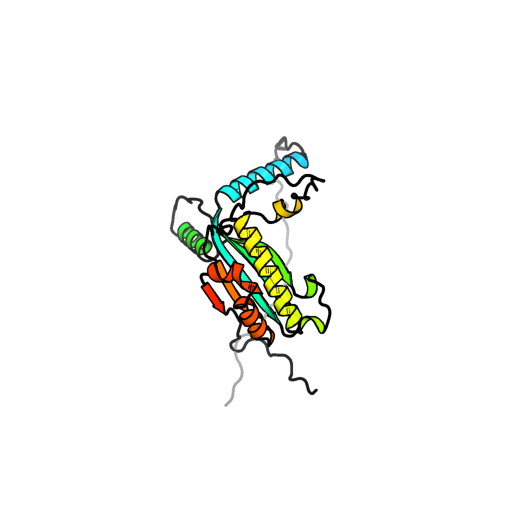21 -11.836 1.00 92.94 200 ASN A CA 1
ATOM 1566 C C . ASN A 1 200 ? 5.888 -4.022 -10.898 1.00 92.94 200 ASN A C 1
ATOM 1568 O O . ASN A 1 200 ? 6.231 -4.401 -9.785 1.00 92.94 200 ASN A O 1
ATOM 1572 N N . ARG A 1 201 ? 4.618 -4.115 -11.316 1.00 95.19 201 ARG A N 1
ATOM 1573 C CA . ARG A 1 201 ? 3.580 -4.788 -10.527 1.00 95.19 201 ARG A CA 1
ATOM 1574 C C . ARG A 1 201 ? 3.899 -6.263 -10.335 1.00 95.19 201 ARG A C 1
ATOM 1576 O O . ARG A 1 201 ? 3.776 -6.751 -9.221 1.00 95.19 201 ARG A O 1
ATOM 1583 N N . ARG A 1 202 ? 4.314 -6.947 -11.405 1.00 94.75 202 ARG A N 1
ATOM 1584 C CA . ARG A 1 202 ? 4.669 -8.368 -11.344 1.00 94.75 202 ARG A CA 1
ATOM 1585 C C . ARG A 1 202 ? 5.882 -8.576 -10.443 1.00 94.75 202 ARG A C 1
ATOM 1587 O O . ARG A 1 202 ? 5.772 -9.295 -9.469 1.00 94.75 202 ARG A O 1
ATOM 1594 N N . VAL A 1 203 ? 6.945 -7.805 -10.679 1.00 95.44 203 VAL A N 1
ATOM 1595 C CA . VAL A 1 203 ? 8.164 -7.821 -9.852 1.00 95.44 203 VAL A CA 1
ATOM 1596 C C . VAL A 1 203 ? 7.853 -7.589 -8.370 1.00 95.44 203 VAL A C 1
ATOM 1598 O O . VAL A 1 203 ? 8.379 -8.280 -7.512 1.00 95.44 203 VAL A O 1
ATOM 1601 N N . PHE A 1 204 ? 6.965 -6.642 -8.053 1.00 95.69 204 PHE A N 1
ATOM 1602 C CA . PHE A 1 204 ? 6.572 -6.381 -6.669 1.00 95.69 204 PHE A CA 1
ATOM 1603 C C . PHE A 1 204 ? 5.798 -7.545 -6.042 1.00 95.69 204 PHE A C 1
ATOM 1605 O O . PHE A 1 204 ? 5.990 -7.825 -4.866 1.00 95.69 204 PHE A O 1
ATOM 1612 N N . ILE A 1 205 ? 4.914 -8.199 -6.800 1.00 95.50 205 ILE A N 1
ATOM 1613 C CA . ILE A 1 205 ? 4.181 -9.381 -6.326 1.00 95.50 205 ILE A CA 1
ATOM 1614 C C . ILE A 1 205 ? 5.151 -10.543 -6.109 1.00 95.50 205 ILE A C 1
ATOM 1616 O O . ILE A 1 205 ? 5.080 -11.184 -5.068 1.00 95.50 205 ILE A O 1
ATOM 1620 N N . ASP A 1 206 ? 6.084 -10.760 -7.035 1.00 95.88 206 ASP A N 1
ATOM 1621 C CA . ASP A 1 206 ? 7.097 -11.812 -6.928 1.00 95.88 206 ASP A CA 1
ATOM 1622 C C . ASP A 1 206 ? 7.987 -11.586 -5.692 1.00 95.88 206 ASP A C 1
ATOM 1624 O O . ASP A 1 206 ? 8.182 -12.503 -4.901 1.00 95.88 206 ASP A O 1
ATOM 1628 N N . ALA A 1 207 ? 8.433 -10.348 -5.449 1.00 95.62 207 ALA A N 1
ATOM 1629 C CA . ALA A 1 207 ? 9.176 -9.984 -4.238 1.00 95.62 207 ALA A CA 1
ATOM 1630 C C . ALA A 1 207 ? 8.336 -10.119 -2.959 1.00 95.62 207 ALA A C 1
ATOM 1632 O O . ALA A 1 207 ? 8.843 -10.466 -1.899 1.00 95.62 207 ALA A O 1
ATOM 1633 N N . LEU A 1 208 ? 7.037 -9.819 -3.027 1.00 95.19 208 LEU A N 1
ATOM 1634 C CA . LEU A 1 208 ? 6.147 -9.980 -1.881 1.00 95.19 208 LEU A CA 1
ATOM 1635 C C . LEU A 1 208 ? 5.969 -11.462 -1.526 1.00 95.19 208 LEU A C 1
ATOM 1637 O O . LEU A 1 208 ? 5.958 -11.792 -0.351 1.00 95.19 208 LEU A O 1
ATOM 1641 N N . LEU A 1 209 ? 5.841 -12.344 -2.518 1.00 94.94 209 LEU A N 1
ATOM 1642 C CA . LEU A 1 209 ? 5.750 -13.794 -2.307 1.00 94.94 209 LEU A CA 1
ATOM 1643 C C . LEU A 1 209 ? 7.103 -14.435 -1.962 1.00 94.94 209 LEU A C 1
ATOM 1645 O O . LEU A 1 209 ? 7.137 -15.544 -1.436 1.00 94.94 209 LEU A O 1
ATOM 1649 N N . GLY A 1 210 ? 8.200 -13.748 -2.274 1.00 93.81 210 GLY A N 1
ATOM 1650 C CA . GLY A 1 210 ? 9.560 -14.142 -1.946 1.00 93.81 210 GLY A CA 1
ATOM 1651 C C . GLY A 1 210 ? 9.978 -13.817 -0.503 1.00 93.81 210 GLY A C 1
ATOM 1652 O O . GLY A 1 210 ? 9.153 -13.462 0.347 1.00 93.81 210 GLY A O 1
ATOM 1653 N N . PRO A 1 211 ? 11.288 -13.906 -0.209 1.00 92.50 211 PRO A N 1
ATOM 1654 C CA . PRO A 1 211 ? 11.823 -13.666 1.132 1.00 92.50 211 PRO A CA 1
ATOM 1655 C C . PRO A 1 211 ? 11.632 -12.216 1.603 1.00 92.50 211 PRO A C 1
ATOM 1657 O O . PRO A 1 211 ? 11.642 -11.936 2.801 1.00 92.50 211 PRO A O 1
ATOM 1660 N N . GLU A 1 212 ? 11.441 -11.258 0.692 1.00 92.38 212 GLU A N 1
ATOM 1661 C CA . GLU A 1 212 ? 11.237 -9.856 1.055 1.00 92.38 212 GLU A CA 1
ATOM 1662 C C . GLU A 1 212 ? 9.876 -9.593 1.714 1.00 92.38 212 GLU A C 1
ATOM 1664 O O . GLU A 1 212 ? 9.731 -8.599 2.435 1.00 92.38 212 GLU A O 1
ATOM 1669 N N . GLY A 1 213 ? 8.877 -10.447 1.477 1.00 88.81 213 GLY A N 1
ATOM 1670 C CA . GLY A 1 213 ? 7.531 -10.320 2.036 1.00 88.81 213 GLY A CA 1
ATOM 1671 C C . GLY A 1 213 ? 7.147 -11.382 3.061 1.00 88.81 213 GLY A C 1
ATOM 1672 O O . GLY A 1 213 ? 6.044 -11.303 3.599 1.00 88.81 213 GLY A O 1
ATOM 1673 N N . GLU A 1 214 ? 8.048 -12.304 3.403 1.00 89.38 214 GLU A N 1
ATOM 1674 C CA . GLU A 1 214 ? 7.801 -13.425 4.324 1.00 89.38 214 GLU A CA 1
ATOM 1675 C C . GLU A 1 214 ? 7.153 -12.992 5.651 1.00 89.38 214 GLU A C 1
ATOM 1677 O O . GLU A 1 214 ? 6.208 -13.610 6.131 1.00 89.38 214 GLU A O 1
ATOM 1682 N N . GLN A 1 215 ? 7.596 -11.866 6.220 1.00 86.94 215 GLN A N 1
ATOM 1683 C CA . GLN A 1 215 ? 7.052 -11.354 7.485 1.00 86.94 215 GLN A CA 1
ATOM 1684 C C . GLN A 1 215 ? 5.653 -10.739 7.366 1.00 86.94 215 GLN A C 1
ATOM 1686 O O . GLN A 1 215 ? 4.986 -10.552 8.381 1.00 86.94 215 GLN A O 1
ATOM 1691 N N . LEU A 1 216 ? 5.235 -10.349 6.163 1.00 89.50 216 LEU A N 1
ATOM 1692 C CA . LEU A 1 216 ? 4.003 -9.601 5.924 1.00 89.50 216 LEU A CA 1
ATOM 1693 C C . LEU A 1 216 ? 2.907 -10.486 5.327 1.00 89.50 216 LEU A C 1
ATOM 1695 O O . LEU A 1 216 ? 1.756 -10.372 5.744 1.00 89.50 216 LEU A O 1
ATOM 1699 N N . VAL A 1 217 ? 3.255 -11.355 4.373 1.00 90.94 217 VAL A N 1
ATOM 1700 C CA . VAL A 1 217 ? 2.311 -12.177 3.597 1.00 90.94 217 VAL A CA 1
ATOM 1701 C C . VAL A 1 217 ? 1.340 -12.985 4.457 1.00 90.94 217 VAL A C 1
ATOM 1703 O O . VAL A 1 217 ? 0.145 -12.900 4.173 1.00 90.94 217 VAL A O 1
ATOM 1706 N N . PRO A 1 218 ? 1.769 -13.679 5.532 1.00 89.69 218 PRO A N 1
ATOM 1707 C CA . PRO A 1 218 ? 0.856 -14.466 6.365 1.00 89.69 218 PRO A CA 1
ATOM 1708 C C . PRO A 1 218 ? -0.255 -13.640 7.022 1.00 89.69 218 PRO A C 1
ATOM 1710 O O . PRO A 1 218 ? -1.275 -14.179 7.440 1.00 89.69 218 PRO A O 1
ATOM 1713 N N . TYR A 1 219 ? -0.062 -12.324 7.134 1.00 89.88 219 TYR A N 1
ATOM 1714 C CA . TYR A 1 219 ? -1.000 -11.428 7.799 1.00 89.88 219 TYR A CA 1
ATOM 1715 C C . TYR A 1 219 ? -1.942 -10.714 6.832 1.00 89.88 219 TYR A C 1
ATOM 1717 O O . TYR A 1 219 ? -2.850 -10.033 7.302 1.00 89.88 219 TYR A O 1
ATOM 1725 N N . ILE A 1 220 ? -1.744 -10.844 5.516 1.00 93.12 220 ILE A N 1
ATOM 1726 C CA . ILE A 1 220 ? -2.605 -10.235 4.497 1.00 93.12 220 ILE A CA 1
ATOM 1727 C C . ILE A 1 220 ? -3.885 -11.060 4.370 1.00 93.12 220 ILE A C 1
ATOM 1729 O O . ILE A 1 220 ? -3.842 -12.223 3.987 1.00 93.12 220 ILE A O 1
ATOM 1733 N N . ASP A 1 221 ? -5.028 -10.434 4.637 1.00 94.56 221 ASP A N 1
ATOM 1734 C CA . ASP A 1 221 ? -6.333 -11.100 4.590 1.00 94.56 221 ASP A CA 1
ATOM 1735 C C . ASP A 1 221 ? -7.004 -10.970 3.224 1.00 94.56 221 ASP A C 1
ATOM 1737 O O . ASP A 1 221 ? -7.603 -11.911 2.713 1.00 94.56 221 ASP A O 1
ATOM 1741 N N . VAL A 1 222 ? -6.931 -9.779 2.626 1.00 95.88 222 VAL A N 1
ATOM 1742 C CA . VAL A 1 222 ? -7.672 -9.465 1.400 1.00 95.88 222 VAL A CA 1
ATOM 1743 C C . VAL A 1 222 ? -6.760 -8.787 0.400 1.00 95.88 222 VAL A C 1
ATOM 1745 O O . VAL A 1 222 ? -6.134 -7.773 0.705 1.00 95.88 222 VAL A O 1
ATOM 1748 N N . VAL A 1 223 ? -6.757 -9.293 -0.830 1.00 96.31 223 VAL A N 1
ATOM 1749 C CA . VAL A 1 223 ? -6.083 -8.667 -1.969 1.00 96.31 223 VAL A CA 1
ATOM 1750 C C . VAL A 1 223 ? -7.133 -8.112 -2.926 1.00 96.31 223 VAL A C 1
ATOM 1752 O O . VAL A 1 223 ? -8.085 -8.794 -3.290 1.00 96.31 223 VAL A O 1
ATOM 1755 N N . SER A 1 224 ? -6.974 -6.858 -3.343 1.00 95.94 224 SER A N 1
ATOM 1756 C CA . SER A 1 224 ? -7.898 -6.181 -4.259 1.00 95.94 224 SER A CA 1
ATOM 1757 C C . SER A 1 224 ? -7.158 -5.398 -5.341 1.00 95.94 224 SER A C 1
ATOM 1759 O O . SER A 1 224 ? -6.083 -4.847 -5.107 1.00 95.94 224 SER A O 1
ATOM 1761 N N . ASP A 1 225 ? -7.743 -5.304 -6.535 1.00 95.94 225 ASP A N 1
ATOM 1762 C CA . ASP A 1 225 ? -7.267 -4.414 -7.596 1.00 95.94 225 ASP A CA 1
ATOM 1763 C C . ASP A 1 225 ? -8.212 -3.213 -7.725 1.00 95.94 225 ASP A C 1
ATOM 1765 O O . ASP A 1 225 ? -9.402 -3.356 -7.991 1.00 95.94 225 ASP A O 1
ATOM 1769 N N . LYS A 1 226 ? -7.673 -2.011 -7.518 1.00 95.06 226 LYS A N 1
ATOM 1770 C CA . LYS A 1 226 ? -8.370 -0.719 -7.590 1.00 95.06 226 LYS A CA 1
ATOM 1771 C C . LYS A 1 226 ? -7.874 0.124 -8.765 1.00 95.06 226 LYS A C 1
ATOM 1773 O O . LYS A 1 226 ? -7.860 1.359 -8.706 1.00 95.06 226 LYS A O 1
ATOM 1778 N N . THR A 1 227 ? -7.409 -0.519 -9.834 1.00 94.81 227 THR A N 1
ATOM 1779 C CA . THR A 1 227 ? -7.000 0.169 -11.060 1.00 94.81 227 THR A CA 1
ATOM 1780 C C . THR A 1 227 ? -8.195 0.864 -11.705 1.00 94.81 227 THR A C 1
ATOM 1782 O O . THR A 1 227 ? -9.103 0.226 -12.228 1.00 94.81 227 THR A O 1
ATOM 1785 N N . ALA A 1 228 ? -8.175 2.196 -11.696 1.00 92.12 228 ALA A N 1
ATOM 1786 C CA . ALA A 1 228 ? -9.231 2.998 -12.297 1.00 92.12 228 ALA A CA 1
ATOM 1787 C C . ALA A 1 228 ? -9.273 2.802 -13.822 1.00 92.12 228 ALA A C 1
ATOM 1789 O O . ALA A 1 228 ? -8.270 3.013 -14.512 1.00 92.12 228 ALA A O 1
ATOM 1790 N N . ARG A 1 229 ? -10.451 2.453 -14.345 1.00 91.31 229 ARG A N 1
ATOM 1791 C CA . ARG A 1 229 ? -10.782 2.497 -15.773 1.00 91.31 229 ARG A CA 1
ATOM 1792 C C . ARG A 1 229 ? -11.855 3.558 -15.991 1.00 91.31 229 ARG A C 1
ATOM 1794 O O . ARG A 1 229 ? -12.700 3.771 -15.130 1.00 91.31 229 ARG A O 1
ATOM 1801 N N . LYS A 1 230 ? -11.789 4.248 -17.127 1.00 93.00 230 LYS A N 1
ATOM 1802 C CA . LYS A 1 230 ? -12.791 5.242 -17.524 1.00 93.00 230 LYS A CA 1
ATOM 1803 C C . LYS A 1 230 ? -13.720 4.636 -18.572 1.00 93.00 230 LYS A C 1
ATOM 1805 O O . LYS A 1 230 ? -13.241 3.977 -19.492 1.00 93.00 230 LYS A O 1
ATOM 1810 N N . HIS A 1 231 ? -15.014 4.900 -18.455 1.00 94.88 231 HIS A N 1
ATOM 1811 C CA . HIS A 1 231 ? -16.009 4.580 -19.477 1.00 94.88 231 HIS A CA 1
ATOM 1812 C C . HIS A 1 231 ? -16.264 5.856 -20.290 1.00 94.88 231 HIS A C 1
ATOM 1814 O O . HIS A 1 231 ? -17.020 6.726 -19.871 1.00 94.88 231 HIS A O 1
ATOM 1820 N N . GLY A 1 232 ? -15.518 6.033 -21.386 1.00 91.31 232 GLY A N 1
ATOM 1821 C CA . GLY A 1 232 ? -15.463 7.302 -22.120 1.00 91.31 232 GLY A CA 1
ATOM 1822 C C . GLY A 1 232 ? -14.653 8.368 -21.370 1.00 91.31 232 GLY A C 1
ATOM 1823 O O . GLY A 1 232 ? -13.423 8.267 -21.270 1.00 91.31 232 GLY A O 1
ATOM 1824 N N . GLY A 1 233 ? -15.341 9.378 -20.830 1.00 93.25 233 GLY A N 1
ATOM 1825 C CA . GLY A 1 233 ? -14.745 10.505 -20.107 1.00 93.25 233 GLY A CA 1
ATOM 1826 C C . GLY A 1 233 ? -13.848 11.389 -20.981 1.00 93.25 233 GLY A C 1
ATOM 1827 O O . GLY A 1 233 ? -13.963 11.420 -22.204 1.00 93.25 233 GLY A O 1
ATOM 1828 N N . ASN A 1 234 ? -12.919 12.108 -20.350 1.00 95.06 234 ASN A N 1
ATOM 1829 C CA . ASN A 1 234 ? -12.054 13.056 -21.056 1.00 95.06 234 ASN A CA 1
ATOM 1830 C C . ASN A 1 234 ? -11.164 12.363 -22.100 1.00 95.06 234 ASN A C 1
ATOM 1832 O O . ASN A 1 234 ? -10.571 11.306 -21.832 1.00 95.06 234 ASN A O 1
ATOM 1836 N N . LYS A 1 235 ? -11.017 12.993 -23.274 1.00 94.44 235 LYS A N 1
ATOM 1837 C CA . LYS A 1 235 ? -10.120 12.537 -24.344 1.00 94.44 235 LYS A CA 1
ATOM 1838 C C . LYS A 1 235 ? -8.694 12.386 -23.802 1.00 94.44 235 LYS A C 1
ATOM 1840 O O . LYS A 1 235 ? -8.182 13.249 -23.093 1.00 94.44 235 LYS A O 1
ATOM 1845 N N . GLY A 1 236 ? -8.069 11.244 -24.091 1.00 92.56 236 GLY A N 1
ATOM 1846 C CA . GLY A 1 236 ? -6.676 10.996 -23.715 1.00 92.56 236 GLY A CA 1
ATOM 1847 C C . GLY A 1 236 ? -5.709 11.878 -24.506 1.00 92.56 236 GLY A C 1
ATOM 1848 O O . GLY A 1 236 ? -6.075 12.451 -25.532 1.00 92.56 236 GLY A O 1
ATOM 1849 N N . LYS A 1 237 ? -4.455 11.956 -24.050 1.00 94.69 237 LYS A N 1
ATOM 1850 C CA . LYS A 1 237 ? -3.389 12.578 -24.846 1.00 94.69 237 LYS A CA 1
ATOM 1851 C C . LYS A 1 237 ? -3.226 11.829 -26.171 1.00 94.69 237 LYS A C 1
ATOM 1853 O O . LYS A 1 237 ? -3.444 10.619 -26.227 1.00 94.69 237 LYS A O 1
ATOM 1858 N N . THR A 1 238 ? -2.842 12.559 -27.212 1.00 96.25 238 THR A N 1
ATOM 1859 C CA . THR A 1 238 ? -2.552 11.985 -28.527 1.00 96.25 238 THR A CA 1
ATOM 1860 C C . THR A 1 238 ? -1.441 10.941 -28.433 1.00 96.25 238 THR A C 1
ATOM 1862 O O . THR A 1 238 ? -0.562 11.009 -27.567 1.00 96.25 238 THR A O 1
ATOM 1865 N N . VAL A 1 239 ? -1.504 9.945 -29.318 1.00 95.94 239 VAL A N 1
ATOM 1866 C CA . VAL A 1 239 ? -0.469 8.914 -29.423 1.00 95.94 239 VAL A CA 1
ATOM 1867 C C . VAL A 1 239 ? 0.841 9.589 -29.819 1.00 95.94 239 VAL A C 1
ATOM 1869 O O . VAL A 1 239 ? 0.881 10.394 -30.751 1.00 95.94 239 VAL A O 1
ATOM 1872 N N . ARG A 1 240 ? 1.911 9.290 -29.080 1.00 95.38 240 ARG A N 1
ATOM 1873 C CA . ARG A 1 240 ? 3.233 9.848 -29.357 1.00 95.38 240 ARG A CA 1
ATOM 1874 C C . ARG A 1 240 ? 3.836 9.126 -30.565 1.00 95.38 240 ARG A C 1
ATOM 1876 O O . ARG A 1 240 ? 3.860 7.901 -30.573 1.00 95.38 240 ARG A O 1
ATOM 1883 N N . ARG A 1 241 ? 4.337 9.891 -31.535 1.00 95.50 241 ARG A N 1
ATOM 1884 C CA . ARG A 1 241 ? 5.167 9.408 -32.645 1.00 95.50 241 ARG A CA 1
ATOM 1885 C C . ARG A 1 241 ? 6.616 9.470 -32.160 1.00 95.50 241 ARG A C 1
ATOM 1887 O O . ARG A 1 241 ? 7.169 10.563 -32.097 1.00 95.50 241 ARG A O 1
ATOM 1894 N N . VAL A 1 242 ? 7.136 8.364 -31.635 1.00 85.62 242 VAL A N 1
ATOM 1895 C CA . VAL A 1 242 ? 8.559 8.214 -31.278 1.00 85.62 242 VAL A CA 1
ATOM 1896 C C . VAL A 1 242 ? 9.163 7.255 -32.273 1.00 85.62 242 VAL A C 1
ATOM 1898 O O . VAL A 1 242 ? 8.458 6.260 -32.551 1.00 85.62 242 VAL A O 1
#

Mean predicted aligned error: 15.71 Å